Protein AF-A0A6P8E8V0-F1 (afdb_monomer_lite)

Sequence (260 aa):
MLSCPYLQGDILKALATGKTVISRAFKRFDSHHVRFAMAYPIYKLSFSGNSTVDQRCKAAAGYMGAIFRFDSFAEHVLGQIDVRHTISVSIYDATESPDCLLLYRWGNHENSRSLLHESELKLGDPCRRYRVMCRYQHKAPLPWIPIVFSGLTILIELLLGCILIGSTVHSLKIQELNAQAEAFNTTNSQFLSEASQEIRKPAYSVLETLRLVLRMELTSPQRDYIQVAREGWERLIDSIYEVLEPGKLKPPDVTEQLAL

Foldseek 3Di:
DPPPPQCPVQQLVQLQPQDKGKGPFDDDVPDPWTKIKIKHWDFDPPDDDPDHSVSSNVRTPDIDMDMDTLAVVCCVVCVPPPCQAFKKKWKWWPLDPPDTHTNDTHYDPPDPPFDWDKDWDDPPHPSTTMIMIMTTDDDDPPVVVVVVVVVVVVVVVVVVVVVVVVVVVVVVVVVVVVVVVVVVVVVVLVVLVVVLVVVVVVLVVVLVVLVVVLPDDDDPVVNVVSVVVNVVSVVVNVVVCCVSDPPDPDDPDPPPVPPD

Radius of gyration: 59.24 Å; chains: 1; bounding box: 107×36×156 Å

pLDDT: mean 79.92, std 12.44, range [32.19, 95.75]

InterPro domains:
  IPR003661 Signal transduction histidine kinase, dimerisation/phosphoacceptor domain [SM00388] (187-252)
  IPR006189 CHASE domain [PF03924] (1-104)
  IPR006189 CHASE domain [PS50839] (1-133)
  IPR036097 Signal transduction histidine kinase, dimerisation/phosphoacceptor domain superfamily [SSF47384] (174-249)
  IPR042240 CHASE domain superfamily [G3DSA:3.30.450.350] (1-140)
  IPR050956 Two-component system histidine kinase [PTHR43719] (90-245)

Organism: Punica granatum (NCBI:txid22663)

Structure (mmCIF, N/CA/C/O backbone):
data_AF-A0A6P8E8V0-F1
#
_entry.id   AF-A0A6P8E8V0-F1
#
loop_
_atom_site.group_PDB
_atom_site.id
_atom_site.type_symbol
_atom_site.label_atom_id
_atom_site.label_alt_id
_atom_site.label_comp_id
_atom_site.label_asym_id
_atom_site.label_entity_id
_atom_site.label_seq_id
_atom_site.pdbx_PDB_ins_code
_atom_site.Cartn_x
_atom_site.Cartn_y
_atom_site.Cartn_z
_atom_site.occupancy
_atom_site.B_iso_or_equiv
_atom_site.auth_seq_id
_atom_site.auth_comp_id
_atom_site.auth_asym_id
_atom_site.auth_atom_id
_atom_site.pdbx_PDB_model_num
ATOM 1 N N . MET A 1 1 ? 36.389 4.385 -32.552 1.00 44.38 1 MET A N 1
ATOM 2 C CA . MET A 1 1 ? 34.958 4.225 -32.186 1.00 44.38 1 MET A CA 1
ATOM 3 C C . MET A 1 1 ? 34.209 3.251 -33.109 1.00 44.38 1 MET A C 1
ATOM 5 O O . MET A 1 1 ? 33.293 2.605 -32.629 1.00 44.38 1 MET A O 1
ATOM 9 N N . LEU A 1 2 ? 34.637 3.065 -34.372 1.00 45.00 2 LEU A N 1
ATOM 10 C CA . LEU A 1 2 ? 34.133 2.027 -35.299 1.00 45.00 2 LEU A CA 1
ATOM 11 C C . LEU A 1 2 ? 34.615 0.589 -35.007 1.00 45.00 2 LEU A C 1
ATOM 13 O O . LEU A 1 2 ? 34.107 -0.354 -35.593 1.00 45.00 2 LEU A O 1
ATOM 17 N N . SER A 1 3 ? 35.559 0.389 -34.084 1.00 52.78 3 SER A N 1
ATOM 18 C CA . SER A 1 3 ? 36.132 -0.935 -33.771 1.00 52.78 3 SER A CA 1
ATOM 19 C C . SER A 1 3 ? 35.223 -1.851 -32.936 1.00 52.78 3 SER A C 1
ATOM 21 O O . SER A 1 3 ? 35.678 -2.885 -32.460 1.00 52.78 3 SER A O 1
ATOM 23 N N . CYS A 1 4 ? 33.961 -1.475 -32.701 1.00 57.81 4 CYS A N 1
ATOM 24 C CA . CYS A 1 4 ? 32.977 -2.333 -32.043 1.00 57.81 4 CYS A CA 1
ATOM 25 C C . CYS A 1 4 ? 32.042 -2.907 -33.120 1.00 57.81 4 CYS A C 1
ATOM 27 O O . CYS A 1 4 ? 31.140 -2.189 -33.558 1.00 57.81 4 CYS A O 1
ATOM 29 N N . PRO A 1 5 ? 32.227 -4.172 -33.547 1.00 63.31 5 PRO A N 1
ATOM 30 C CA . PRO A 1 5 ? 31.445 -4.768 -34.637 1.00 63.31 5 PRO A CA 1
ATOM 31 C C . PRO A 1 5 ? 29.936 -4.770 -34.345 1.00 63.31 5 PRO A C 1
ATOM 33 O O . PRO A 1 5 ? 29.124 -4.705 -35.262 1.00 63.31 5 PRO A O 1
ATOM 36 N N . TYR A 1 6 ? 29.561 -4.733 -33.063 1.00 63.41 6 TYR A N 1
ATOM 37 C CA . TYR A 1 6 ? 28.177 -4.660 -32.595 1.00 63.41 6 TYR A CA 1
ATOM 38 C C . TYR A 1 6 ? 27.422 -3.398 -33.027 1.00 63.41 6 TYR A C 1
ATOM 40 O O . TYR A 1 6 ? 26.200 -3.426 -33.073 1.00 63.41 6 TYR A O 1
ATOM 48 N N . LEU A 1 7 ? 28.117 -2.297 -33.334 1.00 75.56 7 LEU A N 1
ATOM 49 C CA . LEU A 1 7 ? 27.472 -1.003 -33.581 1.00 75.56 7 LEU A CA 1
ATOM 50 C C . LEU A 1 7 ? 27.285 -0.674 -35.065 1.00 75.56 7 LEU A C 1
ATOM 52 O O . LEU A 1 7 ? 26.494 0.199 -35.416 1.00 75.56 7 LEU A O 1
ATOM 56 N N . GLN A 1 8 ? 28.001 -1.369 -35.948 1.00 83.12 8 GLN A N 1
ATOM 57 C CA . GLN A 1 8 ? 27.987 -1.072 -37.378 1.00 83.12 8 GLN A CA 1
ATOM 58 C C . GLN A 1 8 ? 26.596 -1.285 -37.993 1.00 83.12 8 GLN A C 1
ATOM 60 O O . GLN A 1 8 ? 26.128 -0.439 -38.754 1.00 83.12 8 GLN A O 1
ATOM 65 N N . GLY A 1 9 ? 25.909 -2.370 -37.619 1.00 84.75 9 GLY A N 1
ATOM 66 C CA . GLY A 1 9 ? 24.552 -2.657 -38.092 1.00 84.75 9 GLY A CA 1
ATOM 67 C C . GLY A 1 9 ? 23.531 -1.604 -37.652 1.00 84.75 9 GLY A C 1
ATOM 68 O O . GLY A 1 9 ? 22.722 -1.153 -38.461 1.00 84.75 9 GLY A O 1
ATOM 69 N N . ASP A 1 10 ? 23.612 -1.150 -36.400 1.00 86.50 10 ASP A N 1
ATOM 70 C CA . ASP A 1 10 ? 22.703 -0.138 -35.851 1.00 86.50 10 ASP A CA 1
ATOM 71 C C . ASP A 1 10 ? 22.905 1.236 -36.508 1.00 86.50 10 ASP A C 1
ATOM 73 O O . ASP A 1 10 ? 21.934 1.937 -36.799 1.00 86.50 10 ASP A O 1
ATOM 77 N N . ILE A 1 11 ? 24.155 1.603 -36.819 1.00 87.12 11 ILE A N 1
ATOM 78 C CA . ILE A 1 11 ? 24.473 2.836 -37.556 1.00 87.12 11 ILE A CA 1
ATOM 79 C C . ILE A 1 11 ? 23.888 2.780 -38.971 1.00 87.12 11 ILE A C 1
ATOM 81 O O . ILE A 1 11 ? 23.230 3.726 -39.403 1.00 87.12 11 ILE A O 1
ATOM 85 N N . LEU A 1 12 ? 24.079 1.667 -39.688 1.00 87.56 12 LEU A N 1
ATOM 86 C CA . LEU A 1 12 ? 23.510 1.492 -41.029 1.00 87.56 12 LEU A CA 1
ATOM 87 C C . LEU A 1 12 ? 21.980 1.548 -40.999 1.00 87.56 12 LEU A C 1
ATOM 89 O O . LEU A 1 12 ? 21.365 2.182 -41.855 1.00 87.56 12 LEU A O 1
ATOM 93 N N . LYS A 1 13 ? 21.356 0.956 -39.977 1.00 87.69 13 LYS A N 1
ATOM 94 C CA . LYS A 1 13 ? 19.908 1.028 -39.766 1.00 87.69 13 LYS A CA 1
ATOM 95 C C . LYS A 1 13 ? 19.435 2.462 -39.504 1.00 87.69 13 LYS A C 1
ATOM 97 O O . LYS A 1 13 ? 18.408 2.868 -40.051 1.00 87.69 13 LYS A O 1
ATOM 102 N N . ALA A 1 14 ? 20.176 3.249 -38.726 1.00 88.56 14 ALA A N 1
ATOM 103 C CA . ALA A 1 14 ? 19.864 4.661 -38.489 1.00 88.56 14 ALA A CA 1
ATOM 104 C C . ALA A 1 14 ? 19.928 5.482 -39.790 1.00 88.56 14 ALA A C 1
ATOM 106 O O . ALA A 1 14 ? 19.009 6.241 -40.100 1.00 88.56 14 ALA A O 1
ATOM 107 N N . LEU A 1 15 ? 20.964 5.263 -40.606 1.00 88.50 15 LEU A N 1
ATOM 108 C CA . LEU A 1 15 ? 21.126 5.904 -41.918 1.00 88.50 15 LEU A CA 1
ATOM 109 C C . LEU A 1 15 ? 20.045 5.479 -42.925 1.00 88.50 15 LEU A C 1
ATOM 111 O O . LEU A 1 15 ? 19.560 6.294 -43.701 1.00 88.50 15 LEU A O 1
ATOM 115 N N . ALA A 1 16 ? 19.614 4.219 -42.903 1.00 86.75 16 ALA A N 1
ATOM 116 C CA . ALA A 1 16 ? 18.562 3.738 -43.795 1.00 86.75 16 ALA A CA 1
ATOM 117 C C . ALA A 1 16 ? 17.172 4.279 -43.414 1.00 86.75 16 ALA A C 1
ATOM 119 O O . ALA A 1 16 ? 16.348 4.581 -44.284 1.00 86.75 16 ALA A O 1
ATOM 120 N N . THR A 1 17 ? 16.896 4.396 -42.111 1.00 86.50 17 THR A N 1
ATOM 121 C CA . THR A 1 17 ? 15.577 4.787 -41.587 1.00 86.50 17 THR A CA 1
ATOM 122 C C . THR A 1 17 ? 15.404 6.291 -41.412 1.00 86.50 17 THR A C 1
ATOM 124 O O . THR A 1 17 ? 14.267 6.758 -41.367 1.00 86.50 17 THR A O 1
ATOM 127 N N . GLY A 1 18 ? 16.491 7.060 -41.300 1.00 85.94 18 GLY A N 1
ATOM 128 C CA . GLY A 1 18 ? 16.409 8.483 -40.960 1.00 85.94 18 GLY A CA 1
ATOM 129 C C . GLY A 1 18 ? 15.996 8.760 -39.520 1.00 85.94 18 GLY A C 1
ATOM 130 O O . GLY A 1 18 ? 15.747 9.911 -39.180 1.00 85.94 18 GLY A O 1
ATOM 131 N N . LYS A 1 19 ? 15.920 7.727 -38.677 1.00 87.12 19 LYS A N 1
ATOM 132 C CA . LYS A 1 19 ? 15.520 7.829 -37.276 1.00 87.12 19 LYS A CA 1
ATOM 133 C C . LYS A 1 19 ? 16.681 7.451 -36.374 1.00 87.12 19 LYS A C 1
ATOM 135 O O . LYS A 1 19 ? 17.590 6.724 -36.774 1.00 87.12 19 LYS A O 1
ATOM 140 N N . THR A 1 20 ? 16.623 7.926 -35.137 1.00 87.06 20 THR A N 1
ATOM 141 C CA . THR A 1 20 ? 17.540 7.473 -34.100 1.00 87.06 20 THR A CA 1
ATOM 142 C C . THR A 1 20 ? 17.349 5.982 -33.837 1.00 87.06 20 THR A C 1
ATOM 144 O O . THR A 1 20 ? 16.220 5.527 -33.661 1.00 87.06 20 THR A O 1
ATOM 147 N N . VAL A 1 21 ? 18.451 5.240 -33.757 1.00 87.88 21 VAL A N 1
ATOM 148 C CA . VAL A 1 21 ? 18.463 3.828 -33.358 1.00 87.88 21 VAL A CA 1
ATOM 149 C C . VAL A 1 21 ? 19.234 3.676 -32.053 1.00 87.88 21 VAL A C 1
ATOM 151 O O . VAL A 1 21 ? 20.274 4.312 -31.865 1.00 87.88 21 VAL A O 1
ATOM 154 N N . ILE A 1 22 ? 18.723 2.828 -31.159 1.00 87.56 22 ILE A N 1
ATOM 155 C CA . ILE A 1 22 ? 19.403 2.444 -29.920 1.00 87.56 22 ILE A CA 1
ATOM 156 C C . ILE A 1 22 ? 19.951 1.027 -30.100 1.00 87.56 22 ILE A C 1
ATOM 158 O O . ILE A 1 22 ? 19.253 0.123 -30.560 1.00 87.56 22 ILE A O 1
ATOM 162 N N . SER A 1 23 ? 21.215 0.826 -29.744 1.00 85.75 23 SER A N 1
ATOM 163 C CA . SER A 1 23 ? 21.891 -0.462 -29.846 1.00 85.75 23 SER A CA 1
ATOM 164 C C . SER A 1 23 ? 21.378 -1.464 -28.822 1.00 85.75 23 SER A C 1
ATOM 166 O O . SER A 1 23 ? 20.676 -1.120 -27.868 1.00 85.75 23 SER A O 1
ATOM 168 N N . ARG A 1 24 ? 21.791 -2.728 -28.961 1.00 82.94 24 ARG A N 1
ATOM 169 C CA . ARG A 1 24 ? 21.583 -3.705 -27.885 1.00 82.94 24 ARG A CA 1
ATOM 170 C C . ARG A 1 24 ? 22.386 -3.268 -26.675 1.00 82.94 24 ARG A C 1
ATOM 172 O O . ARG A 1 24 ? 23.434 -2.639 -26.830 1.00 82.94 24 ARG A O 1
ATOM 179 N N . ALA A 1 25 ? 21.898 -3.597 -25.487 1.00 85.00 25 ALA A N 1
ATOM 180 C CA . ALA A 1 25 ? 22.710 -3.479 -24.293 1.00 85.00 25 ALA A CA 1
ATOM 181 C C . ALA A 1 25 ? 23.974 -4.331 -24.450 1.00 85.00 25 ALA A C 1
ATOM 183 O O . ALA A 1 25 ? 23.906 -5.519 -24.767 1.00 85.00 25 ALA A O 1
ATOM 184 N N . PHE A 1 26 ? 25.127 -3.714 -24.220 1.00 83.19 26 PHE A N 1
ATOM 185 C CA . PHE A 1 26 ? 26.411 -4.398 -24.246 1.00 83.19 26 PHE A CA 1
ATOM 186 C C . PHE A 1 26 ? 27.230 -4.038 -23.012 1.00 83.19 26 PHE A C 1
ATOM 188 O O . PHE A 1 26 ? 27.099 -2.961 -22.418 1.00 83.19 26 PHE A O 1
ATOM 195 N N . LYS A 1 27 ? 28.106 -4.965 -22.630 1.00 81.44 27 LYS A N 1
ATOM 196 C CA . LYS A 1 27 ? 29.116 -4.761 -21.595 1.00 81.44 27 LYS A CA 1
ATOM 197 C C . LYS A 1 27 ? 30.473 -4.752 -22.281 1.00 81.44 27 LYS A C 1
ATOM 199 O O . LYS A 1 27 ? 30.760 -5.618 -23.103 1.00 81.44 27 LYS A O 1
ATOM 204 N N . ARG A 1 28 ? 31.305 -3.755 -21.979 1.00 75.44 28 ARG A N 1
ATOM 205 C CA . ARG A 1 28 ? 32.715 -3.802 -22.383 1.00 75.44 28 ARG A CA 1
ATOM 206 C C . ARG A 1 28 ? 33.411 -4.821 -21.479 1.00 75.44 28 ARG A C 1
ATOM 208 O O . ARG A 1 28 ? 33.135 -4.807 -20.277 1.00 75.44 28 ARG A O 1
ATOM 215 N N . PHE A 1 29 ? 34.276 -5.660 -22.060 1.00 55.66 29 PHE A N 1
ATOM 216 C CA . PHE A 1 29 ? 35.206 -6.520 -21.322 1.00 55.66 29 PHE A CA 1
ATOM 217 C C . PHE A 1 29 ? 35.825 -5.684 -20.196 1.00 55.66 29 PHE A C 1
ATOM 219 O O . PHE A 1 29 ? 36.388 -4.632 -20.488 1.00 55.66 29 PHE A O 1
ATOM 226 N N . ASP A 1 30 ? 35.619 -6.101 -18.945 1.00 56.66 30 ASP A N 1
ATOM 227 C CA . ASP A 1 30 ? 36.072 -5.425 -17.716 1.00 56.66 30 ASP A CA 1
ATOM 228 C C . ASP A 1 30 ? 35.160 -4.340 -17.098 1.00 56.66 30 ASP A C 1
ATOM 230 O O . ASP A 1 30 ? 35.592 -3.506 -16.309 1.00 56.66 30 ASP A O 1
ATOM 234 N N . SER A 1 31 ? 33.858 -4.310 -17.411 1.00 66.88 31 SER A N 1
ATOM 235 C CA . SER A 1 31 ? 32.932 -3.427 -16.679 1.00 66.88 31 SER A CA 1
ATOM 236 C C . SER A 1 31 ? 31.586 -4.068 -16.363 1.00 66.88 31 SER A C 1
ATOM 238 O O . SER A 1 31 ? 30.913 -4.607 -17.240 1.00 66.88 31 SER A O 1
ATOM 240 N N . HIS A 1 32 ? 31.155 -3.936 -15.105 1.00 72.25 32 HIS A N 1
ATOM 241 C CA . HIS A 1 32 ? 29.846 -4.405 -14.637 1.00 72.25 32 HIS A CA 1
ATOM 242 C C . HIS A 1 32 ? 28.670 -3.592 -15.205 1.00 72.25 32 HIS A C 1
ATOM 244 O O . HIS A 1 32 ? 27.541 -4.079 -15.218 1.00 72.25 32 HIS A O 1
ATOM 250 N N . HIS A 1 33 ? 28.940 -2.389 -15.720 1.00 82.44 33 HIS A N 1
ATOM 251 C CA . HIS A 1 33 ? 27.920 -1.454 -16.187 1.00 82.44 33 HIS A CA 1
ATOM 252 C C . HIS A 1 33 ? 27.362 -1.799 -17.564 1.00 82.44 33 HIS A C 1
ATOM 254 O O . HIS A 1 33 ? 28.103 -1.902 -18.551 1.00 82.44 33 HIS A O 1
ATOM 260 N N . VAL A 1 34 ? 26.035 -1.875 -17.637 1.00 87.19 34 VAL A N 1
ATOM 261 C CA . VAL A 1 34 ? 25.302 -2.019 -18.895 1.00 87.19 34 VAL A CA 1
ATOM 262 C C . VAL A 1 34 ? 25.296 -0.682 -19.634 1.00 87.19 34 VAL A C 1
ATOM 264 O O . VAL A 1 34 ? 25.004 0.374 -19.061 1.00 87.19 34 VAL A O 1
ATOM 267 N N . ARG A 1 35 ? 25.652 -0.712 -20.921 1.00 87.81 35 ARG A N 1
ATOM 268 C CA . ARG A 1 35 ? 25.701 0.475 -21.777 1.00 87.81 35 ARG A CA 1
ATOM 269 C C . ARG A 1 35 ? 24.832 0.305 -23.005 1.00 87.81 35 ARG A C 1
ATOM 271 O O . ARG A 1 35 ? 24.699 -0.794 -23.541 1.00 87.81 35 ARG A O 1
ATOM 278 N N . PHE A 1 36 ? 24.320 1.437 -23.455 1.00 87.31 36 PHE A N 1
ATOM 279 C CA . PHE A 1 36 ? 23.641 1.591 -24.726 1.00 87.31 36 PHE A CA 1
ATOM 280 C C . PHE A 1 36 ? 24.408 2.583 -25.579 1.00 87.31 36 PHE A C 1
ATOM 282 O O . PHE A 1 36 ? 25.042 3.512 -25.070 1.00 87.31 36 PHE A O 1
ATOM 289 N N . ALA A 1 37 ? 24.329 2.387 -26.884 1.00 87.62 37 ALA A N 1
ATOM 290 C CA . ALA A 1 37 ? 24.785 3.352 -27.853 1.00 87.62 37 ALA A CA 1
ATOM 291 C C . ALA A 1 37 ? 23.595 3.822 -28.688 1.00 87.62 37 ALA A C 1
ATOM 293 O O . ALA A 1 37 ? 22.741 3.038 -29.084 1.00 87.62 37 ALA A O 1
ATOM 294 N N . MET A 1 38 ? 23.535 5.119 -28.932 1.00 88.00 38 MET A N 1
ATOM 295 C CA . MET A 1 38 ? 22.518 5.774 -29.736 1.00 88.00 38 MET A CA 1
ATOM 296 C C . MET A 1 38 ? 23.197 6.311 -30.985 1.00 88.00 38 MET A C 1
ATOM 298 O O . MET A 1 38 ? 24.223 6.985 -30.885 1.00 88.00 38 MET A O 1
ATOM 302 N N . ALA A 1 39 ? 22.637 5.996 -32.147 1.00 89.44 39 ALA A N 1
ATOM 303 C CA . ALA A 1 39 ? 23.120 6.475 -33.431 1.00 89.44 39 ALA A CA 1
ATOM 304 C C . ALA A 1 39 ? 22.074 7.403 -34.050 1.00 89.44 39 ALA A C 1
ATOM 306 O O . ALA A 1 39 ? 20.933 7.000 -34.285 1.00 89.44 39 ALA A O 1
ATOM 307 N N . TYR A 1 40 ? 22.479 8.643 -34.313 1.00 89.88 40 TYR A N 1
ATOM 308 C CA . TYR A 1 40 ? 21.675 9.641 -35.002 1.00 89.88 40 TYR A CA 1
ATOM 309 C C . TYR A 1 40 ? 22.272 9.923 -36.390 1.00 89.88 40 TYR A C 1
ATOM 311 O O . TYR A 1 40 ? 23.455 10.271 -36.474 1.00 89.88 40 TYR A O 1
ATOM 319 N N . PRO A 1 41 ? 21.509 9.761 -37.483 1.00 90.56 41 PRO A N 1
ATOM 320 C CA . PRO A 1 41 ? 22.026 9.956 -38.832 1.00 90.56 41 PRO A CA 1
ATOM 321 C C . PRO A 1 41 ? 22.167 11.448 -39.167 1.00 90.56 41 PRO A C 1
ATOM 323 O O . PRO A 1 41 ? 21.276 12.245 -38.880 1.00 90.56 41 PRO A O 1
ATOM 326 N N . ILE A 1 42 ? 23.272 11.828 -39.810 1.00 91.12 42 ILE A N 1
ATOM 327 C CA . ILE A 1 42 ? 23.515 13.194 -40.290 1.00 91.12 42 ILE A CA 1
ATOM 328 C C . ILE A 1 42 ? 23.514 13.171 -41.816 1.00 91.12 42 ILE A C 1
ATOM 330 O O . ILE A 1 42 ? 24.302 12.453 -42.435 1.00 91.12 42 ILE A O 1
ATOM 334 N N . TYR A 1 43 ? 22.653 13.984 -42.423 1.00 90.75 43 TYR A N 1
ATOM 335 C CA . TYR A 1 43 ? 22.533 14.125 -43.874 1.00 90.75 43 TYR A CA 1
ATOM 336 C C . TYR A 1 43 ? 23.089 15.469 -44.348 1.00 90.75 43 TYR A C 1
ATOM 338 O O . TYR A 1 43 ? 23.194 16.423 -43.576 1.00 90.75 43 TYR A O 1
ATOM 346 N N . LYS A 1 44 ? 23.446 15.551 -45.631 1.00 90.19 44 LYS A N 1
ATOM 347 C CA . LYS A 1 44 ? 23.841 16.811 -46.276 1.00 90.19 44 LYS A CA 1
ATOM 348 C C . LYS A 1 44 ? 22.671 17.801 -46.281 1.00 90.19 44 LYS A C 1
ATOM 350 O O . LYS A 1 44 ? 21.525 17.400 -46.450 1.00 90.19 44 LYS A O 1
ATOM 355 N N . LEU A 1 45 ? 22.970 19.097 -46.174 1.00 82.00 45 LEU A N 1
ATOM 356 C CA . LEU A 1 45 ? 21.961 20.166 -46.101 1.00 82.00 45 LEU A CA 1
ATOM 357 C C . LEU A 1 45 ? 21.021 20.213 -47.323 1.00 82.00 45 LEU A C 1
ATOM 359 O O . LEU A 1 45 ? 19.888 20.663 -47.217 1.00 82.00 45 LEU A O 1
ATOM 363 N N . SER A 1 46 ? 21.480 19.723 -48.479 1.00 76.38 46 SER A N 1
ATOM 364 C CA . SER A 1 46 ? 20.713 19.652 -49.730 1.00 76.38 46 SER A CA 1
ATOM 365 C C . SER A 1 46 ? 19.632 18.560 -49.751 1.00 76.38 46 SER A C 1
ATOM 367 O O . SER A 1 46 ? 18.998 18.341 -50.782 1.00 76.38 46 SER A O 1
ATOM 369 N N . PHE A 1 47 ? 19.431 17.845 -48.643 1.00 76.62 47 PHE A N 1
ATOM 370 C CA . PHE A 1 47 ? 18.550 16.689 -48.555 1.00 76.62 47 PHE A CA 1
ATOM 371 C C . PHE A 1 47 ? 17.184 17.019 -47.935 1.00 76.62 47 PHE A C 1
ATOM 373 O O . PHE A 1 47 ? 17.107 17.553 -46.833 1.00 76.62 47 PHE A O 1
ATOM 380 N N . SER A 1 48 ? 16.099 16.636 -48.620 1.00 67.75 48 SER A N 1
ATOM 381 C CA . SER A 1 48 ? 14.716 16.776 -48.137 1.00 67.75 48 SER A CA 1
ATOM 382 C C . SER A 1 48 ? 14.206 15.471 -47.500 1.00 67.75 48 SER A C 1
ATOM 384 O O . SER A 1 48 ? 14.440 14.376 -48.018 1.00 67.75 48 SER A O 1
ATOM 386 N N . GLY A 1 49 ? 13.517 15.581 -46.357 1.00 62.88 49 GLY A N 1
ATOM 387 C CA . GLY A 1 49 ? 13.264 14.488 -45.403 1.00 62.88 49 GLY A CA 1
ATOM 388 C C . GLY A 1 49 ? 12.339 13.340 -45.847 1.00 62.88 49 GLY A C 1
ATOM 389 O O . GLY A 1 49 ? 12.339 12.295 -45.197 1.00 62.88 49 GLY A O 1
ATOM 390 N N . ASN A 1 50 ? 11.599 13.472 -46.955 1.00 64.50 50 ASN A N 1
ATOM 391 C CA . ASN A 1 50 ? 10.633 12.465 -47.431 1.00 64.50 50 ASN A CA 1
ATOM 392 C C . ASN A 1 50 ? 11.148 11.679 -48.644 1.00 64.50 50 ASN A C 1
ATOM 394 O O . ASN A 1 50 ? 10.654 11.815 -49.759 1.00 64.50 50 ASN A O 1
ATOM 398 N N . SER A 1 51 ? 12.163 10.855 -48.427 1.00 70.25 51 SER A N 1
ATOM 399 C CA . SER A 1 51 ? 12.914 10.180 -49.493 1.00 70.25 51 SER A CA 1
ATOM 400 C C . SER A 1 51 ? 12.992 8.663 -49.298 1.00 70.25 51 SER A C 1
ATOM 402 O O . SER A 1 51 ? 12.631 8.119 -48.250 1.00 70.25 51 SER A O 1
ATOM 404 N N . THR A 1 52 ? 13.426 7.958 -50.342 1.00 84.69 52 THR A N 1
ATOM 405 C CA . THR A 1 52 ? 13.645 6.501 -50.323 1.00 84.69 52 THR A CA 1
ATOM 406 C C . THR A 1 52 ? 14.924 6.134 -49.560 1.00 84.69 52 THR A C 1
ATOM 408 O O . THR A 1 52 ? 15.791 6.977 -49.328 1.00 84.69 52 THR A O 1
ATOM 411 N N . VAL A 1 53 ? 15.063 4.865 -49.153 1.00 86.06 53 VAL A N 1
ATOM 412 C CA . VAL A 1 53 ? 16.245 4.381 -48.408 1.00 86.06 53 VAL A CA 1
ATOM 413 C C . VAL A 1 53 ? 17.549 4.633 -49.180 1.00 86.06 53 VAL A C 1
ATOM 415 O O . VAL A 1 53 ? 18.512 5.113 -48.595 1.00 86.06 53 VAL A O 1
ATOM 418 N N . ASP A 1 54 ? 17.569 4.392 -50.494 1.00 84.50 54 ASP A N 1
ATOM 419 C CA . ASP A 1 54 ? 18.755 4.614 -51.339 1.00 84.50 54 ASP A CA 1
ATOM 420 C C . ASP A 1 54 ? 19.173 6.096 -51.389 1.00 84.50 54 ASP A C 1
ATOM 422 O O . ASP A 1 54 ? 20.351 6.435 -51.264 1.00 84.50 54 ASP A O 1
ATOM 426 N N . GLN A 1 55 ? 18.196 7.003 -51.481 1.00 85.44 55 GLN A N 1
ATOM 427 C CA . GLN A 1 55 ? 18.442 8.446 -51.436 1.00 85.44 55 GLN A CA 1
ATOM 428 C C . GLN A 1 55 ? 18.977 8.895 -50.070 1.00 85.44 55 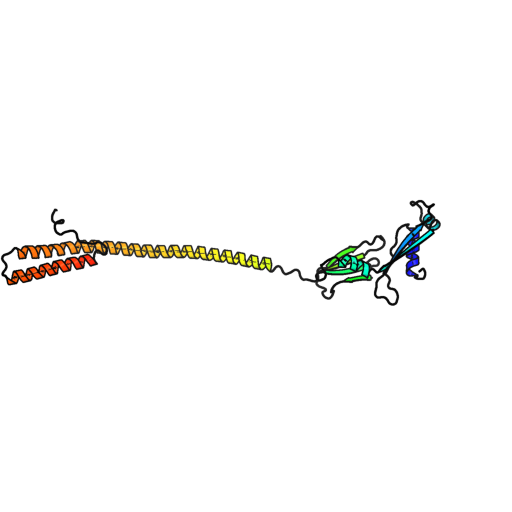GLN A C 1
ATOM 430 O O . GLN A 1 55 ? 19.909 9.698 -50.028 1.00 85.44 55 GLN A O 1
ATOM 435 N N . ARG A 1 56 ? 18.443 8.350 -48.965 1.00 86.19 56 ARG A N 1
ATOM 436 C CA . ARG A 1 56 ? 18.981 8.576 -47.611 1.00 86.19 56 ARG A CA 1
ATOM 437 C C . ARG A 1 56 ? 20.437 8.130 -47.513 1.00 86.19 56 ARG A C 1
ATOM 439 O O . ARG A 1 56 ? 21.282 8.909 -47.079 1.00 86.19 56 ARG A O 1
ATOM 446 N N . CYS A 1 57 ? 20.752 6.927 -47.986 1.00 83.12 57 CYS A N 1
ATOM 447 C CA . CYS A 1 57 ? 22.115 6.398 -47.962 1.00 83.12 57 CYS A CA 1
ATOM 448 C C . CYS A 1 57 ? 23.097 7.265 -48.770 1.00 83.12 57 CYS A C 1
ATOM 450 O O . CYS A 1 57 ? 24.190 7.549 -48.290 1.00 83.12 57 CYS A O 1
ATOM 452 N N . LYS A 1 58 ? 22.707 7.747 -49.958 1.00 86.19 58 LYS A N 1
ATOM 453 C CA . LYS A 1 58 ? 23.546 8.635 -50.792 1.00 86.19 58 LYS A CA 1
ATOM 454 C C . LYS A 1 58 ? 23.733 10.034 -50.195 1.00 86.19 58 LYS A C 1
ATOM 456 O O . LYS A 1 58 ? 24.763 10.674 -50.416 1.00 86.19 58 LYS A O 1
ATOM 461 N N . ALA A 1 59 ? 22.740 10.520 -49.453 1.00 88.25 59 ALA A N 1
ATOM 462 C CA . ALA A 1 59 ? 22.773 11.824 -48.799 1.00 88.25 59 ALA A CA 1
ATOM 463 C C . ALA A 1 59 ? 23.431 11.806 -47.410 1.00 88.25 59 ALA A C 1
ATOM 465 O O . ALA A 1 59 ? 23.624 12.875 -46.824 1.00 88.25 59 ALA A O 1
ATOM 466 N N . ALA A 1 60 ? 23.771 10.629 -46.879 1.00 88.94 60 ALA A N 1
ATOM 467 C CA . ALA A 1 60 ? 24.439 10.480 -45.594 1.00 88.94 60 ALA A CA 1
ATOM 468 C C . ALA A 1 60 ? 25.786 11.222 -45.593 1.00 88.94 60 ALA A C 1
ATOM 470 O O . ALA A 1 60 ? 26.681 10.934 -46.386 1.00 88.94 60 ALA A O 1
ATOM 471 N N . ALA A 1 61 ? 25.922 12.194 -44.695 1.00 90.44 61 ALA A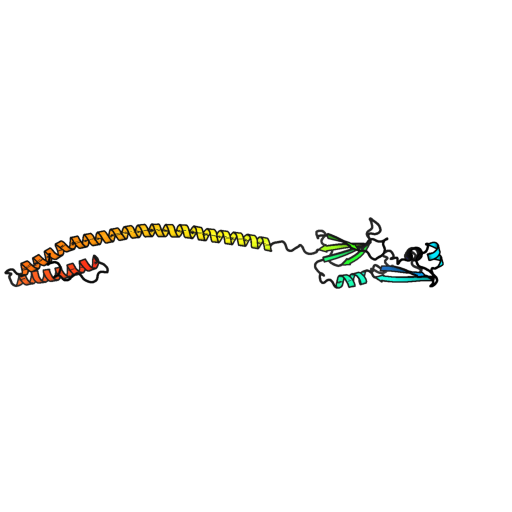 N 1
ATOM 472 C CA . ALA A 1 61 ? 27.175 12.892 -44.424 1.00 90.44 61 ALA A CA 1
ATOM 473 C C . ALA A 1 61 ? 27.964 12.208 -43.297 1.00 90.44 61 ALA A C 1
ATOM 475 O O . ALA A 1 61 ? 29.189 12.271 -43.272 1.00 90.44 61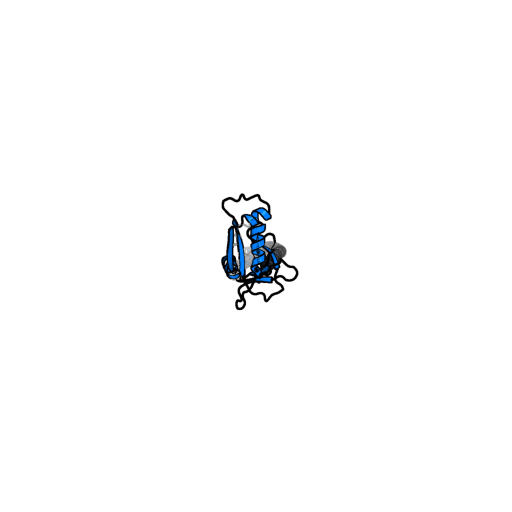 ALA A O 1
ATOM 476 N N . GLY A 1 62 ? 27.267 11.542 -42.372 1.00 89.81 62 GLY A N 1
ATOM 477 C CA . GLY A 1 62 ? 27.873 10.830 -41.254 1.00 89.81 62 GLY A CA 1
ATOM 478 C C . GLY A 1 62 ? 26.839 10.427 -40.209 1.00 89.81 62 GLY A C 1
ATOM 479 O O . GLY A 1 62 ? 25.642 10.358 -40.487 1.00 89.81 62 GLY A O 1
ATOM 480 N N . TYR A 1 63 ? 27.298 10.170 -38.988 1.00 89.62 63 TYR A N 1
ATOM 481 C CA . TYR A 1 63 ? 26.435 9.865 -37.851 1.00 89.62 63 TYR A CA 1
ATOM 482 C C . TYR A 1 63 ? 26.985 10.506 -36.576 1.00 89.62 63 TYR A C 1
ATOM 484 O O . TYR A 1 63 ? 28.196 10.633 -36.400 1.00 89.62 63 TYR A O 1
ATOM 492 N N . MET A 1 64 ? 26.087 10.875 -35.670 1.00 90.50 64 MET A N 1
ATOM 493 C CA . MET A 1 64 ? 26.416 11.239 -34.299 1.00 90.50 64 MET A CA 1
ATOM 494 C C . MET A 1 64 ? 26.144 10.034 -33.405 1.00 90.50 64 MET A C 1
ATOM 496 O O . MET A 1 64 ? 25.035 9.501 -33.386 1.00 90.50 64 MET A O 1
ATOM 500 N N . GLY A 1 65 ? 27.171 9.586 -32.689 1.00 88.31 65 GLY A N 1
ATOM 501 C CA . GLY A 1 65 ? 27.071 8.493 -31.731 1.00 88.31 65 GLY A CA 1
ATOM 502 C C . GLY A 1 65 ? 27.124 9.014 -30.301 1.00 88.31 65 GLY A C 1
ATOM 503 O O . GLY A 1 65 ? 28.036 9.763 -29.963 1.00 88.31 65 GLY A O 1
ATOM 504 N N . ALA A 1 66 ? 26.203 8.572 -29.451 1.00 87.75 66 ALA A N 1
ATOM 505 C CA . ALA A 1 66 ? 26.274 8.778 -28.007 1.00 87.75 66 ALA A CA 1
ATOM 506 C C . ALA A 1 66 ? 26.325 7.422 -27.301 1.00 87.75 66 ALA A C 1
ATOM 508 O O . ALA A 1 66 ? 25.609 6.502 -27.684 1.00 87.75 66 ALA A O 1
ATOM 509 N N . ILE A 1 67 ? 27.162 7.285 -26.274 1.00 86.06 67 ILE A N 1
ATOM 510 C CA . ILE A 1 67 ? 27.199 6.092 -25.419 1.00 86.06 67 ILE A CA 1
ATOM 511 C C . ILE A 1 67 ? 26.787 6.529 -24.024 1.00 86.06 67 ILE A C 1
ATOM 513 O O . ILE A 1 67 ? 27.409 7.425 -23.456 1.00 86.06 67 ILE A O 1
ATOM 517 N N . PHE A 1 68 ? 25.779 5.877 -23.458 1.00 86.00 68 PHE A N 1
ATOM 518 C CA . PHE A 1 68 ? 25.321 6.168 -22.106 1.00 86.00 68 PHE A CA 1
ATOM 519 C C . PHE A 1 68 ? 25.264 4.905 -21.252 1.00 86.00 68 PHE A C 1
ATOM 521 O O . PHE A 1 68 ? 25.058 3.786 -21.731 1.00 86.00 68 PHE A O 1
ATOM 528 N N . ARG A 1 69 ? 25.505 5.099 -19.954 1.00 88.75 69 ARG A N 1
ATOM 529 C CA . ARG A 1 69 ? 25.399 4.061 -18.929 1.00 88.75 69 ARG A CA 1
ATOM 530 C C . ARG A 1 69 ? 23.958 3.997 -18.456 1.00 88.75 69 ARG A C 1
ATOM 532 O O . ARG A 1 69 ? 23.429 5.006 -17.994 1.00 88.75 69 ARG A O 1
ATOM 539 N N . PHE A 1 70 ? 23.351 2.820 -18.551 1.00 87.44 70 PHE A N 1
ATOM 540 C CA . PHE A 1 70 ? 21.959 2.660 -18.148 1.00 87.44 70 PHE A CA 1
ATOM 541 C C . PHE A 1 70 ? 21.790 2.776 -16.635 1.00 87.44 70 PHE A C 1
ATOM 543 O O . PHE A 1 70 ? 20.859 3.434 -16.193 1.00 87.44 70 PHE A O 1
ATOM 550 N N . ASP A 1 71 ? 22.735 2.235 -15.859 1.00 87.56 71 ASP A N 1
ATOM 551 C CA . ASP A 1 71 ? 22.697 2.294 -14.391 1.00 87.56 71 ASP A CA 1
ATOM 552 C C . ASP A 1 71 ? 22.584 3.735 -13.882 1.00 87.56 71 ASP A C 1
ATOM 554 O O . ASP A 1 71 ? 21.703 4.044 -13.093 1.00 87.56 71 ASP A O 1
ATOM 558 N N . SER A 1 72 ? 23.421 4.639 -14.399 1.00 87.44 72 SER A N 1
ATOM 559 C CA . SER A 1 72 ? 23.432 6.046 -13.984 1.00 87.44 72 SER A CA 1
ATOM 560 C C . SER A 1 72 ? 22.147 6.777 -14.373 1.00 87.44 72 SER A C 1
ATOM 562 O O . SER A 1 72 ? 21.664 7.617 -13.621 1.00 87.44 72 SER A O 1
ATOM 564 N N . PHE A 1 73 ? 21.581 6.453 -15.537 1.00 85.44 73 PHE A N 1
ATOM 565 C CA . PHE A 1 73 ? 20.293 6.998 -15.961 1.00 85.44 73 PHE A CA 1
ATOM 566 C C . PHE A 1 73 ? 19.156 6.497 -15.062 1.00 85.44 73 PHE A C 1
ATOM 568 O O . PHE A 1 73 ? 18.368 7.294 -14.557 1.00 85.44 73 PHE A O 1
ATOM 575 N N . ALA A 1 74 ? 19.099 5.186 -14.822 1.00 87.38 74 ALA A N 1
ATOM 576 C CA . ALA A 1 74 ? 18.078 4.562 -13.994 1.00 87.38 74 ALA A CA 1
ATOM 577 C C . ALA A 1 74 ? 18.153 5.050 -12.541 1.00 87.38 74 ALA A C 1
ATOM 579 O O . ALA A 1 74 ? 17.124 5.403 -11.978 1.00 87.38 74 ALA A O 1
ATOM 580 N N . GLU A 1 75 ? 19.350 5.155 -11.959 1.00 85.44 75 GLU A N 1
ATOM 581 C CA . GLU A 1 75 ? 19.558 5.719 -10.619 1.00 85.44 75 GLU A CA 1
ATOM 582 C C . GLU A 1 75 ? 19.144 7.185 -10.532 1.00 85.44 75 GLU A C 1
ATOM 584 O O . GLU A 1 75 ? 18.569 7.591 -9.528 1.00 85.44 75 GLU A O 1
ATOM 589 N N . HIS A 1 76 ? 19.394 7.987 -11.567 1.00 86.56 76 HIS A N 1
ATOM 590 C CA . HIS A 1 76 ? 18.991 9.390 -11.556 1.00 86.56 76 HIS A CA 1
ATOM 591 C C . HIS A 1 76 ? 17.465 9.560 -11.598 1.00 86.56 76 HIS A C 1
ATOM 593 O O . HIS A 1 76 ? 16.923 10.424 -10.911 1.00 86.56 76 HIS A O 1
ATOM 599 N N . VA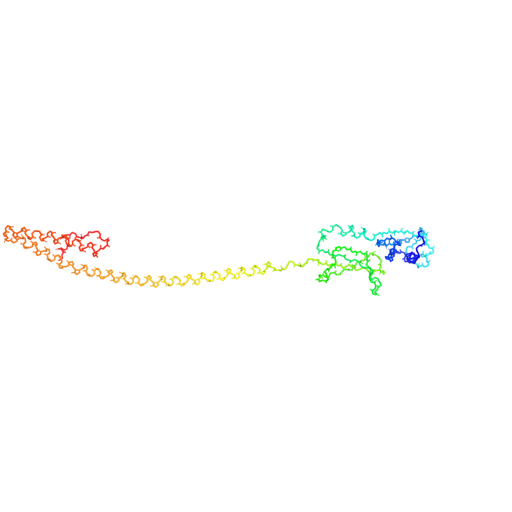L A 1 77 ? 16.770 8.729 -12.380 1.00 84.31 77 VAL A N 1
ATOM 600 C CA . VAL A 1 77 ? 15.304 8.771 -12.503 1.00 84.31 77 VAL A CA 1
ATOM 601 C C . VAL A 1 77 ? 14.625 8.147 -11.282 1.00 84.31 77 VAL A C 1
ATOM 603 O O . VAL A 1 77 ? 13.729 8.744 -10.693 1.00 84.31 77 VAL A O 1
ATOM 606 N N . LEU A 1 78 ? 15.054 6.951 -10.878 1.00 81.88 78 LEU A N 1
ATOM 607 C CA . LEU A 1 78 ? 14.447 6.204 -9.773 1.00 81.88 78 LEU A CA 1
ATOM 608 C C . LEU A 1 78 ? 14.907 6.714 -8.405 1.00 81.88 78 LEU A C 1
ATOM 610 O O . LEU A 1 78 ? 14.176 6.592 -7.429 1.00 81.88 78 LEU A O 1
ATOM 614 N N . GLY A 1 79 ? 16.092 7.316 -8.318 1.00 75.25 79 GLY A N 1
ATOM 615 C CA . GLY A 1 79 ? 16.662 7.816 -7.068 1.00 75.25 79 GLY A CA 1
ATOM 616 C C . GLY A 1 79 ? 15.931 9.020 -6.476 1.00 75.25 79 GLY A C 1
ATOM 617 O O . GLY A 1 79 ? 16.126 9.285 -5.288 1.00 75.25 79 GLY A O 1
ATOM 618 N N . GLN A 1 80 ? 15.096 9.708 -7.267 1.00 74.19 80 GLN A N 1
ATOM 619 C CA . GLN A 1 80 ? 14.203 10.785 -6.813 1.00 74.19 80 GLN A CA 1
ATOM 620 C C . GLN A 1 80 ? 12.936 10.261 -6.124 1.00 74.19 80 GLN A C 1
ATOM 622 O O . GLN A 1 80 ? 12.240 11.016 -5.451 1.00 74.19 80 GLN A O 1
ATOM 627 N N . ILE A 1 81 ? 12.621 8.977 -6.289 1.00 72.69 81 ILE A N 1
ATOM 628 C CA . ILE A 1 81 ? 11.441 8.362 -5.695 1.00 72.69 81 ILE A CA 1
ATOM 629 C C . ILE A 1 81 ? 11.820 7.907 -4.281 1.00 72.69 81 ILE A C 1
ATOM 631 O O . ILE A 1 81 ? 12.622 6.988 -4.107 1.00 72.69 81 ILE A O 1
ATOM 635 N N . ASP A 1 82 ? 11.233 8.537 -3.261 1.00 62.00 82 ASP A N 1
ATOM 636 C CA . ASP A 1 82 ? 11.508 8.287 -1.833 1.00 62.00 82 ASP A CA 1
ATOM 637 C C . ASP A 1 82 ? 10.872 6.982 -1.304 1.00 62.00 82 ASP A C 1
ATOM 639 O O . ASP A 1 82 ? 10.361 6.884 -0.195 1.00 62.00 82 ASP A O 1
ATOM 643 N N . VAL A 1 83 ? 10.855 5.941 -2.136 1.00 62.84 83 VAL A N 1
ATOM 644 C CA . VAL A 1 83 ? 10.253 4.632 -1.830 1.00 62.84 83 VAL A CA 1
ATOM 645 C C . VAL A 1 83 ? 11.360 3.586 -1.668 1.00 62.84 83 VAL A C 1
ATOM 647 O O . VAL A 1 83 ? 11.215 2.411 -2.013 1.00 62.84 83 VAL A O 1
ATOM 650 N N . ARG A 1 84 ? 12.516 4.025 -1.146 1.00 58.53 84 ARG A N 1
ATOM 651 C CA . ARG A 1 84 ? 13.779 3.279 -1.227 1.00 58.53 84 ARG A CA 1
ATOM 652 C C . ARG A 1 84 ? 13.774 1.914 -0.537 1.00 58.53 84 ARG A C 1
ATOM 654 O O . ARG A 1 84 ? 14.589 1.054 -0.858 1.00 58.53 84 ARG A O 1
ATOM 661 N N . HIS A 1 85 ? 12.842 1.708 0.384 1.00 62.56 85 HIS A N 1
ATOM 662 C CA . HIS A 1 85 ? 12.773 0.509 1.214 1.00 62.56 85 HIS A CA 1
ATOM 663 C C . HIS A 1 85 ? 11.530 -0.348 0.959 1.00 62.56 85 HIS A C 1
ATOM 665 O O . HIS A 1 85 ? 11.401 -1.423 1.539 1.00 62.56 85 HIS A O 1
ATOM 671 N N . THR A 1 86 ? 10.617 0.094 0.090 1.00 70.25 86 THR A N 1
ATOM 672 C CA . THR A 1 86 ? 9.297 -0.542 -0.045 1.00 70.25 86 THR A CA 1
ATOM 673 C C . THR A 1 86 ? 9.115 -1.259 -1.376 1.00 70.25 86 THR A C 1
ATOM 675 O O . THR A 1 86 ? 8.367 -2.232 -1.452 1.00 70.25 86 THR A O 1
ATOM 678 N N . ILE A 1 87 ? 9.817 -0.826 -2.422 1.00 81.31 87 ILE A N 1
ATOM 679 C CA . ILE A 1 87 ? 9.721 -1.399 -3.767 1.00 81.31 87 ILE A CA 1
ATOM 680 C C . ILE A 1 87 ? 11.107 -1.902 -4.180 1.00 81.31 87 ILE A C 1
ATOM 682 O O . ILE A 1 87 ? 12.124 -1.339 -3.800 1.00 81.31 87 ILE A O 1
ATOM 686 N N . SER A 1 88 ? 11.158 -2.990 -4.937 1.00 86.12 88 SER A N 1
ATOM 687 C CA . SER A 1 88 ? 12.331 -3.395 -5.712 1.00 86.12 88 SER A CA 1
ATOM 688 C C . SER A 1 88 ? 11.992 -3.309 -7.191 1.00 86.12 88 SER A C 1
ATOM 690 O O . SER A 1 88 ? 10.869 -3.619 -7.592 1.00 86.12 88 SER A O 1
ATOM 692 N N . VAL A 1 89 ? 12.944 -2.857 -7.998 1.00 88.31 89 VAL A N 1
ATOM 693 C CA . VAL A 1 89 ? 12.746 -2.590 -9.424 1.00 88.31 89 VAL A CA 1
ATOM 694 C C . VAL A 1 89 ? 13.789 -3.364 -10.216 1.00 88.31 89 VAL A C 1
ATOM 696 O O . VAL A 1 89 ? 14.978 -3.361 -9.903 1.00 88.31 89 VAL A O 1
ATOM 699 N N . SER A 1 90 ? 13.349 -4.057 -11.256 1.00 89.06 90 SER A N 1
ATOM 700 C CA . SER A 1 90 ? 14.218 -4.727 -12.220 1.00 89.06 90 SER A CA 1
ATOM 701 C C . SER A 1 90 ? 13.783 -4.374 -13.629 1.00 89.06 90 SER A C 1
ATOM 703 O O . SER A 1 90 ? 12.605 -4.467 -13.957 1.00 89.06 90 SER A O 1
ATOM 705 N N . ILE A 1 91 ? 14.732 -3.963 -14.461 1.00 91.06 91 ILE A N 1
ATOM 706 C CA . ILE A 1 91 ? 14.475 -3.581 -15.849 1.00 91.06 91 ILE A CA 1
ATOM 707 C C . ILE A 1 91 ? 15.144 -4.605 -16.756 1.00 91.06 91 ILE A C 1
ATOM 709 O O . ILE A 1 91 ? 16.333 -4.896 -16.599 1.00 91.06 91 ILE A O 1
ATOM 713 N N . TYR A 1 92 ? 14.383 -5.127 -17.711 1.00 89.25 92 TYR A N 1
ATOM 714 C CA . TYR A 1 92 ? 14.817 -6.144 -18.660 1.00 89.25 92 TYR A CA 1
ATOM 715 C C . TYR A 1 92 ? 14.668 -5.651 -20.099 1.00 89.25 92 TYR A C 1
ATOM 717 O O . TYR A 1 92 ? 13.685 -4.989 -20.438 1.00 89.25 92 TYR A O 1
ATOM 725 N N . ASP A 1 93 ? 15.620 -6.018 -20.955 1.00 89.19 93 ASP A N 1
ATOM 726 C CA . ASP A 1 93 ? 15.452 -5.979 -22.408 1.00 89.19 93 ASP A CA 1
ATOM 727 C C . ASP A 1 93 ? 14.710 -7.252 -22.835 1.00 89.19 93 ASP A C 1
ATOM 729 O O . ASP A 1 93 ? 15.240 -8.353 -22.706 1.00 89.19 93 ASP A O 1
ATOM 733 N N . ALA A 1 94 ? 13.471 -7.091 -23.300 1.00 86.62 94 ALA A N 1
ATOM 734 C CA . ALA A 1 94 ? 12.569 -8.158 -23.730 1.00 86.62 94 ALA A CA 1
ATOM 735 C C . ALA A 1 94 ? 12.419 -8.195 -25.264 1.00 86.62 94 ALA A C 1
ATOM 737 O O . ALA A 1 94 ? 11.382 -8.612 -25.794 1.00 86.62 94 ALA A O 1
ATOM 738 N N . THR A 1 95 ? 13.429 -7.699 -25.987 1.00 83.75 95 THR A N 1
ATOM 739 C CA . THR A 1 95 ? 13.433 -7.659 -27.456 1.00 83.75 95 THR A CA 1
ATOM 740 C C . THR A 1 95 ? 13.524 -9.061 -28.064 1.00 83.75 95 THR A C 1
ATOM 742 O O . THR A 1 95 ? 12.781 -9.365 -28.995 1.00 83.75 95 THR A O 1
ATOM 745 N N . GLU A 1 96 ? 14.364 -9.936 -27.508 1.00 78.75 96 GLU A N 1
ATOM 746 C CA . GLU A 1 96 ? 14.520 -11.333 -27.930 1.00 78.75 96 GLU A CA 1
ATOM 747 C C . GLU A 1 96 ? 13.979 -12.248 -26.822 1.00 78.75 96 GLU A C 1
ATOM 749 O O . GLU A 1 96 ? 14.515 -12.292 -25.720 1.00 78.75 96 GLU A O 1
ATOM 754 N N . SER A 1 97 ? 12.871 -12.941 -27.084 1.00 67.94 97 SER A N 1
ATOM 755 C CA . SER A 1 97 ? 12.333 -13.966 -26.181 1.00 67.94 97 SER A CA 1
ATOM 756 C C . SER A 1 97 ? 12.982 -15.312 -26.532 1.00 67.94 97 SER A C 1
ATOM 758 O O . SER A 1 97 ? 13.052 -15.608 -27.727 1.00 67.94 97 SER A O 1
ATOM 760 N N . PRO A 1 98 ? 13.459 -16.131 -25.570 1.00 66.31 98 PRO A N 1
ATOM 761 C CA . PRO A 1 98 ? 13.216 -16.081 -24.119 1.00 66.31 98 PRO A CA 1
ATOM 762 C C . PRO A 1 98 ? 14.287 -15.352 -23.280 1.00 66.31 98 PRO A C 1
ATOM 764 O O . PRO A 1 98 ? 14.076 -15.153 -22.082 1.00 66.31 98 PRO A O 1
ATOM 767 N N . ASP A 1 99 ? 15.405 -14.939 -23.880 1.00 71.62 99 ASP A N 1
ATOM 768 C CA . ASP A 1 99 ? 16.576 -14.413 -23.166 1.00 71.62 99 ASP A CA 1
ATOM 769 C C . ASP A 1 99 ? 16.431 -12.928 -22.799 1.00 71.62 99 ASP A C 1
ATOM 771 O O . ASP A 1 99 ? 17.047 -12.031 -23.383 1.00 71.62 99 ASP A O 1
ATOM 775 N N . CYS A 1 100 ? 15.622 -12.662 -21.772 1.00 80.56 100 CYS A N 1
ATOM 776 C CA . CYS A 1 100 ? 15.502 -11.334 -21.180 1.00 80.56 100 CYS A CA 1
ATOM 777 C C . CYS A 1 100 ? 16.828 -10.904 -20.525 1.00 80.56 100 CYS A C 1
ATOM 779 O O . CYS A 1 100 ? 17.216 -11.422 -19.473 1.00 80.56 100 CYS A O 1
ATOM 781 N N . LEU A 1 101 ? 17.507 -9.905 -21.095 1.00 86.56 101 LEU A N 1
ATOM 782 C CA . LEU A 1 101 ? 18.750 -9.376 -20.529 1.00 86.56 101 LEU A CA 1
ATOM 783 C C . LEU A 1 101 ? 18.441 -8.388 -19.397 1.00 86.56 101 LEU A C 1
ATOM 785 O O . LEU A 1 101 ? 17.778 -7.376 -19.615 1.00 86.56 101 LEU A O 1
ATOM 789 N N . LEU A 1 102 ? 18.962 -8.647 -18.195 1.00 88.12 102 LEU A N 1
ATOM 790 C CA . LEU A 1 102 ? 18.868 -7.715 -17.069 1.00 88.12 102 LEU A CA 1
ATOM 791 C C . LEU A 1 102 ? 19.695 -6.453 -17.353 1.00 88.12 102 LEU A C 1
ATOM 793 O O . LEU A 1 102 ? 20.921 -6.519 -17.480 1.00 88.12 102 LEU A O 1
ATOM 797 N N . LEU A 1 103 ? 19.016 -5.310 -17.414 1.00 89.00 103 LEU A N 1
ATOM 798 C CA . LEU A 1 103 ? 19.621 -4.004 -17.667 1.00 89.00 103 LEU A CA 1
ATOM 799 C C . LEU A 1 103 ? 19.949 -3.259 -16.383 1.00 89.00 103 LEU A C 1
ATOM 801 O O . LEU A 1 103 ? 21.005 -2.647 -16.291 1.00 89.00 103 LEU A O 1
ATOM 805 N N . TYR A 1 104 ? 19.033 -3.304 -15.419 1.00 88.81 104 TYR A N 1
ATOM 806 C CA . TYR A 1 104 ? 19.159 -2.604 -14.149 1.00 88.81 104 TYR A CA 1
ATOM 807 C C . TYR A 1 104 ? 18.439 -3.366 -13.048 1.00 88.81 104 TYR A C 1
ATOM 809 O O . TYR A 1 104 ? 17.398 -3.989 -13.285 1.00 88.81 104 TYR A O 1
ATOM 817 N N . ARG A 1 105 ? 18.988 -3.292 -11.839 1.00 87.94 105 ARG A N 1
ATOM 818 C CA . ARG A 1 105 ? 18.429 -3.911 -10.644 1.00 87.94 105 ARG A CA 1
ATOM 819 C C . ARG A 1 105 ? 18.622 -2.992 -9.453 1.00 87.94 105 ARG A C 1
ATOM 821 O O . ARG A 1 105 ? 19.731 -2.523 -9.219 1.00 87.94 105 ARG A O 1
ATOM 828 N N . TRP A 1 106 ? 17.562 -2.816 -8.677 1.00 84.69 106 TRP A N 1
ATOM 829 C CA . TRP A 1 106 ? 17.583 -2.002 -7.476 1.00 84.69 106 TRP A CA 1
ATOM 830 C C . TRP A 1 106 ? 16.626 -2.543 -6.403 1.00 84.69 106 TRP A C 1
ATOM 832 O O . TRP A 1 106 ? 15.504 -2.956 -6.703 1.00 84.69 106 TRP A O 1
ATOM 842 N N . GLY A 1 107 ? 17.073 -2.517 -5.143 1.00 78.06 107 GLY A N 1
ATOM 843 C CA . GLY A 1 107 ? 16.364 -3.071 -3.985 1.00 78.06 107 GLY A CA 1
ATOM 844 C C . GLY A 1 107 ? 16.733 -4.528 -3.663 1.00 78.06 107 GLY A C 1
ATOM 845 O O . GLY A 1 107 ? 17.492 -5.177 -4.382 1.00 78.06 107 GLY A O 1
ATOM 846 N N . ASN A 1 108 ? 16.205 -5.048 -2.551 1.00 73.62 108 ASN A N 1
ATOM 847 C CA . ASN A 1 108 ? 16.368 -6.453 -2.156 1.00 73.62 108 ASN A CA 1
ATOM 848 C C . ASN A 1 108 ? 15.439 -7.373 -2.986 1.00 73.62 108 ASN A C 1
ATOM 850 O O . ASN A 1 108 ? 14.250 -7.103 -3.123 1.00 73.62 108 ASN A O 1
ATOM 854 N N . HIS A 1 109 ? 15.969 -8.458 -3.548 1.00 69.44 109 HIS A N 1
ATOM 855 C CA . HIS A 1 109 ? 15.226 -9.404 -4.391 1.00 69.44 109 HIS A CA 1
ATOM 856 C C . HIS A 1 109 ? 15.040 -10.790 -3.754 1.00 69.44 109 HIS A C 1
ATOM 858 O O . HIS A 1 109 ? 14.603 -11.713 -4.441 1.00 69.44 109 HIS A O 1
ATOM 864 N N . GLU A 1 110 ? 15.340 -10.944 -2.463 1.00 66.56 110 GLU A N 1
ATOM 865 C CA . GLU A 1 110 ? 15.309 -12.230 -1.751 1.00 66.56 110 GLU A CA 1
ATOM 866 C C . GLU A 1 110 ? 13.914 -12.868 -1.661 1.00 66.56 110 GLU A C 1
ATOM 868 O O . GLU A 1 110 ? 13.806 -14.086 -1.536 1.00 66.56 110 GLU A O 1
ATOM 873 N N . ASN A 1 111 ? 12.830 -12.088 -1.755 1.00 60.47 111 ASN A N 1
ATOM 874 C CA . ASN A 1 111 ? 11.485 -12.595 -1.486 1.00 60.47 111 ASN A CA 1
ATOM 875 C C . ASN A 1 111 ? 10.649 -12.803 -2.764 1.00 60.47 111 ASN A C 1
ATOM 877 O O . ASN A 1 111 ? 10.088 -11.862 -3.335 1.00 60.47 111 ASN A O 1
ATOM 881 N N . SER A 1 112 ? 10.519 -14.061 -3.200 1.00 55.47 112 SER A N 1
ATOM 882 C CA . SER A 1 112 ? 9.760 -14.453 -4.403 1.00 55.47 112 SER A CA 1
ATOM 883 C C . SER A 1 112 ? 8.234 -14.343 -4.262 1.00 55.47 112 SER A C 1
ATOM 885 O O . SER A 1 112 ? 7.527 -14.494 -5.251 1.00 55.47 112 SER A O 1
ATOM 887 N N . ARG A 1 113 ? 7.715 -14.094 -3.050 1.00 59.12 113 ARG A N 1
ATOM 888 C CA . ARG A 1 113 ? 6.270 -14.044 -2.734 1.00 59.12 113 ARG A CA 1
ATOM 889 C C . ARG A 1 113 ? 5.674 -12.626 -2.708 1.00 59.12 113 ARG A C 1
ATOM 891 O O . ARG A 1 113 ? 4.635 -12.402 -2.093 1.00 59.12 113 ARG A O 1
ATOM 898 N N . SER A 1 114 ? 6.341 -11.664 -3.336 1.00 66.44 114 SER A N 1
ATOM 899 C CA . SER A 1 114 ? 5.888 -10.273 -3.435 1.00 66.44 114 SER A CA 1
ATOM 900 C C . SER A 1 114 ? 4.939 -10.067 -4.620 1.00 66.44 114 SER A C 1
ATOM 902 O O . SER A 1 114 ? 5.055 -10.738 -5.646 1.00 66.44 114 SER A O 1
ATOM 904 N N . LEU A 1 115 ? 4.004 -9.122 -4.487 1.00 71.38 115 LEU A N 1
ATOM 905 C CA . LEU A 1 115 ? 3.141 -8.702 -5.591 1.00 71.38 115 LEU A CA 1
ATOM 906 C C . LEU A 1 115 ? 4.013 -8.093 -6.698 1.00 71.38 115 LEU A C 1
ATOM 908 O O . LEU A 1 115 ? 4.738 -7.123 -6.457 1.00 71.38 115 LEU A O 1
ATOM 912 N N . LEU A 1 116 ? 3.964 -8.701 -7.885 1.00 81.62 116 LEU A N 1
ATOM 913 C CA . LEU A 1 116 ? 4.702 -8.280 -9.070 1.00 81.62 116 LEU A CA 1
ATOM 914 C C . LEU A 1 116 ? 3.801 -7.394 -9.928 1.00 81.62 116 LEU A C 1
ATOM 916 O O . LEU A 1 116 ? 2.747 -7.831 -10.383 1.00 81.62 116 LEU A O 1
ATOM 920 N N . HIS A 1 117 ? 4.244 -6.169 -10.172 1.00 84.69 117 HIS A N 1
ATOM 921 C CA . HIS A 1 117 ? 3.664 -5.298 -11.178 1.00 84.69 117 HIS A CA 1
ATOM 922 C C . HIS A 1 117 ? 4.614 -5.215 -12.372 1.00 84.69 117 HIS A C 1
ATOM 924 O O . HIS A 1 117 ? 5.804 -4.933 -12.210 1.00 84.69 117 HIS A O 1
ATOM 930 N N . GLU A 1 118 ? 4.088 -5.477 -13.563 1.00 88.06 118 GLU A N 1
ATOM 931 C CA . GLU A 1 118 ? 4.828 -5.400 -14.816 1.00 88.06 118 GLU A CA 1
ATOM 932 C C . GLU A 1 118 ? 4.343 -4.195 -15.620 1.00 88.06 118 GLU A C 1
ATOM 934 O O . GLU A 1 118 ? 3.144 -4.020 -15.825 1.00 88.06 118 GLU A O 1
ATOM 939 N N . SER A 1 119 ? 5.285 -3.373 -16.074 1.00 87.31 119 SER A N 1
ATOM 940 C CA . SER A 1 119 ? 5.015 -2.218 -16.923 1.00 87.31 119 SER A CA 1
ATOM 941 C C . SER A 1 119 ? 5.934 -2.222 -18.141 1.00 87.31 119 SER A C 1
ATOM 943 O O . SER A 1 119 ? 7.094 -2.638 -18.068 1.00 87.31 119 SER A O 1
ATOM 945 N N . GLU A 1 120 ? 5.413 -1.772 -19.281 1.00 88.12 120 GLU A N 1
ATOM 946 C CA . GLU A 1 120 ? 6.183 -1.646 -20.516 1.00 88.12 120 GLU A CA 1
ATOM 947 C C . GLU A 1 120 ? 6.920 -0.300 -20.538 1.00 88.12 120 GLU A C 1
ATOM 949 O O . GLU A 1 120 ? 6.325 0.759 -20.344 1.00 88.12 120 GLU A O 1
ATOM 954 N N . LEU A 1 121 ? 8.222 -0.333 -20.824 1.00 85.69 121 LEU A N 1
ATOM 955 C CA . LEU A 1 121 ? 9.048 0.855 -21.012 1.00 85.69 121 LEU A CA 1
ATOM 956 C C . LEU A 1 121 ? 9.426 0.996 -22.489 1.00 85.69 121 LEU A C 1
ATOM 958 O O . LEU A 1 121 ? 9.961 0.075 -23.109 1.00 85.69 121 LEU A O 1
ATOM 962 N N . LYS A 1 122 ? 9.186 2.184 -23.050 1.00 84.12 122 LYS A N 1
ATOM 963 C CA . LYS A 1 122 ? 9.534 2.527 -24.434 1.00 84.12 122 LYS A CA 1
ATOM 964 C C . LYS A 1 122 ? 10.626 3.591 -24.433 1.00 84.12 122 LYS A C 1
ATOM 966 O O . LYS A 1 122 ? 10.381 4.723 -24.039 1.00 84.12 122 LYS A O 1
ATOM 971 N N . LEU A 1 123 ? 11.822 3.235 -24.906 1.00 79.38 123 LEU A N 1
ATOM 972 C CA . LEU A 1 123 ? 12.974 4.148 -25.007 1.00 79.38 123 LEU A CA 1
ATOM 973 C C . LEU A 1 123 ? 13.099 4.816 -26.392 1.00 79.38 123 LEU A C 1
ATOM 975 O O . LEU A 1 123 ? 14.156 5.322 -26.747 1.00 79.38 123 LEU A O 1
ATOM 979 N N . GLY A 1 124 ? 12.026 4.820 -27.189 1.00 73.19 124 GLY A N 1
ATOM 980 C CA . GLY A 1 124 ? 11.963 5.528 -28.475 1.00 73.19 124 GLY A CA 1
ATOM 981 C C . GLY A 1 124 ? 12.375 4.719 -29.711 1.00 73.19 124 GLY A C 1
ATOM 982 O O . GLY A 1 124 ? 12.033 5.125 -30.819 1.00 73.19 124 GLY A O 1
ATOM 983 N N . ASP A 1 125 ? 13.022 3.559 -29.558 1.00 76.75 125 ASP A N 1
ATOM 984 C CA . ASP A 1 125 ? 13.220 2.612 -30.666 1.00 76.75 125 ASP A CA 1
ATOM 985 C C . ASP A 1 125 ? 12.019 1.646 -30.757 1.00 76.75 125 ASP A C 1
ATOM 987 O O . ASP A 1 125 ? 11.819 0.852 -29.835 1.00 76.75 125 ASP A O 1
ATOM 991 N N . PRO A 1 126 ? 11.221 1.664 -31.845 1.00 75.25 126 PRO A N 1
ATOM 992 C CA . PRO A 1 126 ? 10.085 0.754 -32.011 1.00 75.25 126 PRO A CA 1
ATOM 993 C C . PRO A 1 126 ? 10.499 -0.718 -32.145 1.00 75.25 126 PRO A C 1
ATOM 995 O O . PRO A 1 126 ? 9.663 -1.605 -31.998 1.00 75.25 126 PRO A O 1
ATOM 998 N N . CYS A 1 127 ? 11.771 -0.994 -32.439 1.00 73.31 127 CYS A N 1
ATOM 999 C CA . CYS A 1 127 ? 12.278 -2.353 -32.597 1.00 73.31 127 CYS A CA 1
ATOM 1000 C C . CYS A 1 127 ? 12.667 -3.003 -31.265 1.00 73.31 127 CYS A C 1
ATOM 1002 O O . CYS A 1 127 ? 13.046 -4.172 -31.270 1.00 73.31 127 CYS A O 1
ATOM 1004 N N . ARG A 1 128 ? 12.616 -2.266 -30.148 1.00 80.81 128 ARG A N 1
ATOM 1005 C CA . ARG A 1 128 ? 13.016 -2.761 -28.829 1.00 80.81 128 ARG A CA 1
ATOM 1006 C C . ARG A 1 128 ? 11.882 -2.645 -27.832 1.00 80.81 128 ARG A C 1
ATOM 1008 O O . ARG A 1 128 ? 11.162 -1.651 -27.800 1.00 80.81 128 ARG A O 1
ATOM 1015 N N . ARG A 1 129 ? 11.749 -3.666 -26.991 1.00 86.38 129 ARG A N 1
ATOM 1016 C CA . ARG A 1 129 ? 10.748 -3.704 -25.921 1.00 86.38 129 ARG A CA 1
ATOM 1017 C C . ARG A 1 129 ? 11.447 -3.895 -24.596 1.00 86.38 129 ARG A C 1
ATOM 1019 O O . ARG A 1 129 ? 12.211 -4.843 -24.438 1.00 86.38 129 ARG A O 1
ATOM 1026 N N . TYR A 1 130 ? 11.153 -3.023 -23.643 1.00 89.00 130 TYR A N 1
ATOM 1027 C CA . TYR A 1 130 ? 11.697 -3.113 -22.298 1.00 89.00 130 TYR A CA 1
ATOM 1028 C C . TYR A 1 130 ? 10.570 -3.394 -21.314 1.00 89.00 130 TYR A C 1
ATOM 1030 O O . TYR A 1 130 ? 9.473 -2.850 -21.436 1.00 89.00 130 TYR A O 1
ATOM 1038 N N . ARG A 1 131 ? 10.844 -4.252 -20.335 1.00 90.06 131 ARG A N 1
ATOM 1039 C CA . ARG A 1 131 ? 9.905 -4.584 -19.260 1.00 90.06 131 ARG A CA 1
ATOM 1040 C C . ARG A 1 131 ? 10.471 -4.106 -17.940 1.00 90.06 131 ARG A C 1
ATOM 1042 O O . ARG A 1 131 ? 11.618 -4.403 -17.607 1.00 90.06 131 ARG A O 1
ATOM 1049 N N . VAL A 1 132 ? 9.654 -3.382 -17.191 1.00 90.56 132 VAL A N 1
ATOM 1050 C CA . VAL A 1 132 ? 9.941 -2.964 -15.824 1.00 90.56 132 VAL A CA 1
ATOM 1051 C C . VAL A 1 132 ? 9.133 -3.856 -14.899 1.00 90.56 132 VAL A C 1
ATOM 1053 O O . VAL A 1 132 ? 7.910 -3.913 -14.977 1.00 90.56 132 VAL A O 1
ATOM 1056 N N . MET A 1 133 ? 9.835 -4.566 -14.032 1.00 88.94 133 MET A N 1
ATOM 1057 C CA . MET A 1 133 ? 9.271 -5.411 -12.996 1.00 88.94 133 MET A CA 1
ATOM 1058 C C . MET A 1 133 ? 9.444 -4.711 -11.655 1.00 88.94 133 MET A C 1
ATOM 1060 O O . MET A 1 133 ? 10.564 -4.576 -11.161 1.00 88.94 133 MET A O 1
ATOM 1064 N N . CYS A 1 134 ? 8.333 -4.287 -11.068 1.00 86.50 134 CYS A N 1
ATOM 1065 C CA . CYS A 1 134 ? 8.285 -3.714 -9.732 1.00 86.50 134 CYS A CA 1
ATOM 1066 C C . CYS A 1 134 ? 7.736 -4.763 -8.764 1.00 86.50 134 CYS A C 1
ATOM 1068 O O . CYS A 1 134 ? 6.679 -5.343 -9.001 1.00 86.50 134 CYS A O 1
ATOM 1070 N N . ARG A 1 135 ? 8.440 -5.010 -7.663 1.00 84.44 135 ARG A N 1
ATOM 1071 C CA . ARG A 1 135 ? 8.011 -5.928 -6.605 1.00 84.44 135 ARG A CA 1
ATOM 1072 C C . ARG A 1 135 ? 7.916 -5.195 -5.285 1.00 84.44 135 ARG A C 1
ATOM 1074 O O . ARG A 1 135 ? 8.870 -4.538 -4.871 1.00 84.44 135 ARG A O 1
ATOM 1081 N N . TYR A 1 136 ? 6.785 -5.342 -4.613 1.00 78.38 136 TYR A N 1
ATOM 1082 C CA . TYR A 1 136 ? 6.554 -4.705 -3.323 1.00 78.38 136 TYR A CA 1
ATOM 1083 C C . TYR A 1 136 ? 7.122 -5.570 -2.187 1.00 78.38 136 TYR A C 1
ATOM 1085 O O . TYR A 1 136 ? 6.770 -6.741 -2.057 1.00 78.38 136 TYR A O 1
ATOM 1093 N N . GLN A 1 137 ? 8.036 -5.019 -1.390 1.00 68.38 137 GLN A N 1
ATOM 1094 C CA . GLN A 1 137 ? 8.813 -5.771 -0.397 1.00 68.38 137 GLN A CA 1
ATOM 1095 C C . GLN A 1 137 ? 8.064 -6.008 0.908 1.00 68.38 137 GLN A C 1
ATOM 1097 O O . GLN A 1 137 ? 8.269 -7.029 1.567 1.00 68.38 137 GLN A O 1
ATOM 1102 N N . HIS A 1 138 ? 7.199 -5.073 1.298 1.00 63.50 138 HIS A N 1
ATOM 1103 C CA . HIS A 1 138 ? 6.463 -5.192 2.544 1.00 63.50 138 HIS A CA 1
ATOM 1104 C C . HIS A 1 138 ? 5.142 -5.920 2.308 1.00 63.50 138 HIS A C 1
ATOM 1106 O O . HIS A 1 138 ? 4.405 -5.603 1.379 1.00 63.50 138 HIS A O 1
ATOM 1112 N N . LYS A 1 139 ? 4.800 -6.896 3.154 1.00 55.88 139 LYS A N 1
ATOM 1113 C CA . LYS A 1 139 ? 3.408 -7.356 3.209 1.00 55.88 139 LYS A CA 1
ATOM 1114 C C . LYS A 1 139 ? 2.571 -6.116 3.513 1.00 55.88 139 LYS A C 1
ATOM 1116 O O . LYS A 1 139 ? 2.934 -5.376 4.426 1.00 55.88 139 LYS A O 1
ATOM 1121 N N . ALA A 1 140 ? 1.504 -5.867 2.749 1.00 58.31 140 ALA A N 1
ATOM 1122 C CA . ALA A 1 140 ? 0.528 -4.856 3.142 1.00 58.31 140 ALA A CA 1
ATOM 1123 C C . ALA A 1 140 ? 0.230 -5.082 4.633 1.00 58.31 140 ALA A C 1
ATOM 1125 O O . ALA A 1 140 ? 0.049 -6.253 5.004 1.00 58.31 140 ALA A O 1
ATOM 1126 N N . PRO A 1 141 ? 0.294 -4.044 5.493 1.00 57.81 141 PRO A N 1
ATOM 1127 C CA . PRO A 1 141 ? -0.005 -4.232 6.902 1.00 57.81 141 PRO A CA 1
ATOM 1128 C C . PRO A 1 141 ? -1.348 -4.949 6.949 1.00 57.81 141 PRO A C 1
ATOM 1130 O O . PRO A 1 141 ? -2.316 -4.481 6.344 1.00 57.81 141 PRO A O 1
ATOM 1133 N N . LEU A 1 142 ? -1.359 -6.154 7.533 1.00 61.94 142 LEU A N 1
ATOM 1134 C CA . LEU A 1 142 ? -2.574 -6.958 7.630 1.00 61.94 142 LEU A CA 1
ATOM 1135 C C . LEU A 1 142 ? -3.692 -6.036 8.149 1.00 61.94 142 LEU A C 1
ATOM 1137 O O . LEU A 1 142 ? -3.404 -5.138 8.948 1.00 61.94 142 LEU A O 1
ATOM 1141 N N . PRO A 1 143 ? -4.951 -6.241 7.744 1.00 72.62 143 PRO A N 1
ATOM 1142 C CA . PRO A 1 143 ? -6.058 -5.372 8.119 1.00 72.62 143 PRO A CA 1
ATOM 1143 C C . PRO A 1 143 ? -6.468 -5.587 9.592 1.00 72.62 143 PRO A C 1
ATOM 1145 O O . PRO A 1 143 ? -7.635 -5.775 9.904 1.00 72.62 143 PRO A O 1
ATOM 1148 N N . TRP A 1 144 ? -5.518 -5.554 10.530 1.00 72.62 144 TRP A N 1
ATOM 1149 C CA . TRP A 1 144 ? -5.763 -5.609 11.970 1.00 72.62 144 TRP A CA 1
ATOM 1150 C C . TRP A 1 144 ? -6.644 -4.443 12.417 1.00 72.62 144 TRP A C 1
ATOM 1152 O O . TRP A 1 144 ? -7.479 -4.617 13.293 1.00 72.62 144 TRP A O 1
ATOM 1162 N N . ILE A 1 145 ? -6.513 -3.278 11.773 1.00 81.06 145 ILE A N 1
ATOM 1163 C CA . ILE A 1 145 ? -7.300 -2.082 12.089 1.00 81.06 145 ILE A CA 1
ATOM 1164 C C . ILE A 1 145 ? -8.813 -2.361 11.970 1.00 81.06 145 ILE A C 1
ATOM 1166 O O . ILE A 1 145 ? -9.496 -2.278 12.990 1.00 81.06 145 ILE A O 1
ATOM 1170 N N . PRO A 1 146 ? -9.371 -2.755 10.807 1.00 84.19 146 PRO A N 1
ATOM 1171 C CA . PRO A 1 146 ? -10.804 -3.038 10.708 1.00 84.19 146 PRO A CA 1
ATOM 1172 C C . PRO A 1 146 ? -11.249 -4.239 11.555 1.00 84.19 146 PRO A C 1
ATOM 1174 O O . PRO A 1 146 ? -12.373 -4.227 12.048 1.00 84.19 146 PRO A O 1
ATOM 1177 N N . ILE A 1 147 ? -10.385 -5.239 11.786 1.00 85.69 147 ILE A N 1
ATOM 1178 C CA . ILE A 1 147 ? -10.703 -6.372 12.675 1.00 85.69 147 ILE A CA 1
ATOM 1179 C C . ILE A 1 147 ? -10.923 -5.882 14.114 1.00 85.69 147 ILE A C 1
ATOM 1181 O O . ILE A 1 147 ? -11.921 -6.232 14.740 1.00 85.69 147 ILE A O 1
ATOM 1185 N N . VAL A 1 148 ? -10.028 -5.034 14.629 1.00 88.69 148 VAL A N 1
ATOM 1186 C CA . VAL A 1 148 ? -10.135 -4.474 15.985 1.00 88.69 148 VAL A CA 1
ATOM 1187 C C . VAL A 1 148 ? -11.357 -3.562 16.110 1.00 88.69 148 VAL A C 1
ATOM 1189 O O . VAL A 1 148 ? -12.109 -3.683 17.075 1.00 88.69 148 VAL A O 1
ATOM 1192 N N . PHE A 1 149 ? -11.609 -2.698 15.121 1.00 88.81 149 PHE A N 1
ATOM 1193 C CA . PHE A 1 149 ? -12.799 -1.838 15.112 1.00 88.81 149 PHE A CA 1
ATOM 1194 C C . PHE A 1 149 ? -14.109 -2.643 15.061 1.00 88.81 149 PHE A C 1
ATOM 1196 O O . PHE A 1 149 ? -15.062 -2.316 15.772 1.00 88.81 149 PHE A O 1
ATOM 1203 N N . SER A 1 150 ? -14.159 -3.728 14.282 1.00 91.38 150 SER A N 1
ATOM 1204 C CA . SER A 1 150 ? -15.317 -4.630 14.256 1.00 91.38 150 SER A CA 1
ATOM 1205 C C . SER A 1 150 ? -15.522 -5.348 15.593 1.00 91.38 150 SER A C 1
ATOM 1207 O O . SER A 1 150 ? -16.658 -5.525 16.015 1.00 91.38 150 SER A O 1
ATOM 1209 N N . GLY A 1 151 ? -14.451 -5.746 16.284 1.00 91.56 151 GLY A N 1
ATOM 1210 C CA . GLY A 1 151 ? -14.566 -6.357 17.611 1.00 91.56 151 GLY A CA 1
ATOM 1211 C C . GLY A 1 151 ? -15.076 -5.376 18.671 1.00 91.56 151 GLY A C 1
ATOM 1212 O O . GLY A 1 151 ? -15.940 -5.721 19.475 1.00 91.56 151 GLY A O 1
ATOM 1213 N N . LEU A 1 152 ? -14.578 -4.136 18.648 1.00 93.81 152 LEU A N 1
ATOM 1214 C CA . LEU A 1 152 ? -14.967 -3.098 19.605 1.00 93.81 152 LEU A CA 1
ATOM 1215 C C . LEU A 1 152 ? -16.445 -2.706 19.470 1.00 93.81 152 LEU A C 1
ATOM 1217 O O . LEU A 1 152 ? -17.123 -2.529 20.477 1.00 93.81 152 LEU A O 1
ATOM 1221 N N . THR A 1 153 ? -16.949 -2.592 18.240 1.00 92.81 153 THR A N 1
ATOM 1222 C CA . THR A 1 153 ? -18.360 -2.254 17.984 1.00 92.81 153 THR A CA 1
ATOM 1223 C C . THR A 1 153 ? -19.309 -3.319 18.533 1.00 92.81 153 THR A C 1
ATOM 1225 O O . THR A 1 153 ? -20.232 -2.975 19.266 1.00 92.81 153 THR A O 1
ATOM 1228 N N . ILE A 1 154 ? -19.016 -4.604 18.296 1.00 94.88 154 ILE A N 1
ATOM 1229 C CA . ILE A 1 154 ? -19.793 -5.728 18.848 1.00 94.88 154 ILE A CA 1
ATOM 1230 C C . ILE A 1 154 ? -19.763 -5.722 20.384 1.00 94.88 154 ILE A C 1
ATOM 1232 O O . ILE A 1 154 ? -20.790 -5.934 21.026 1.00 94.88 154 ILE A O 1
ATOM 1236 N N . LEU A 1 155 ? -18.600 -5.457 20.991 1.00 94.88 155 LEU A N 1
ATOM 1237 C CA . LEU A 1 155 ? -18.471 -5.396 22.449 1.00 94.88 155 LEU A CA 1
ATOM 1238 C C . LEU A 1 155 ? -19.322 -4.269 23.054 1.00 94.88 155 LEU A C 1
ATOM 1240 O O . LEU A 1 155 ? -19.987 -4.482 24.066 1.00 94.88 155 LEU A O 1
ATOM 1244 N N . ILE A 1 156 ? -19.313 -3.083 22.441 1.00 95.75 156 ILE A N 1
ATOM 1245 C CA . ILE A 1 156 ? -20.106 -1.933 22.899 1.00 95.75 156 ILE A CA 1
ATOM 1246 C C . ILE A 1 156 ? -21.606 -2.238 22.800 1.00 95.75 156 ILE A C 1
ATOM 1248 O O . ILE A 1 156 ? -22.348 -1.967 23.744 1.00 95.75 156 ILE A O 1
ATOM 1252 N N . GLU A 1 157 ? -22.047 -2.833 21.692 1.00 94.38 157 GLU A N 1
ATOM 1253 C CA . GLU A 1 157 ? -23.452 -3.188 21.475 1.00 94.38 157 GLU A CA 1
ATOM 1254 C C . GLU A 1 157 ? -23.931 -4.259 22.471 1.00 94.38 157 GLU A C 1
ATOM 1256 O O . GLU A 1 157 ? -25.004 -4.124 23.063 1.00 94.38 157 GLU A O 1
ATOM 1261 N N . LEU A 1 158 ? -23.089 -5.259 22.762 1.00 95.44 158 LEU A N 1
ATOM 1262 C CA . LEU A 1 158 ? -23.363 -6.270 23.786 1.00 95.44 158 LEU A CA 1
ATOM 1263 C C . LEU A 1 158 ? -23.470 -5.655 25.190 1.00 95.44 158 LEU A C 1
ATOM 1265 O O . LEU A 1 158 ? -24.393 -5.982 25.936 1.00 95.44 158 LEU A O 1
ATOM 1269 N N . LEU A 1 159 ? -22.551 -4.756 25.558 1.00 95.50 159 LEU A N 1
ATOM 1270 C CA . LEU A 1 159 ? -22.560 -4.098 26.869 1.00 95.50 159 LEU A CA 1
ATOM 1271 C C . LEU A 1 159 ? -23.805 -3.227 27.062 1.00 95.50 159 LEU A C 1
ATOM 1273 O O . LEU A 1 159 ? -24.438 -3.300 28.116 1.00 95.50 159 LEU A O 1
ATOM 1277 N N . LEU A 1 160 ? -24.187 -2.448 26.046 1.00 95.75 160 LEU A N 1
ATOM 1278 C CA . LEU A 1 160 ? -25.417 -1.655 26.073 1.00 95.75 160 LEU A CA 1
ATOM 1279 C C . LEU A 1 160 ? -26.650 -2.551 26.238 1.00 95.75 160 LEU A C 1
ATOM 1281 O O . LEU A 1 160 ? -27.497 -2.269 27.086 1.00 95.75 160 LEU A O 1
ATOM 1285 N N . GLY A 1 161 ? -26.716 -3.666 25.504 1.00 94.38 161 GLY A N 1
ATOM 1286 C CA . GLY A 1 161 ? -27.782 -4.657 25.653 1.00 94.38 161 GLY A CA 1
ATOM 1287 C C . GLY A 1 161 ? -27.874 -5.220 27.076 1.00 94.38 161 GLY A C 1
ATOM 1288 O O . GLY A 1 161 ? -28.953 -5.226 27.670 1.00 94.38 161 GLY A O 1
ATOM 1289 N N . CYS A 1 162 ? -26.743 -5.622 27.664 1.00 93.19 162 CYS A N 1
ATOM 1290 C CA . CYS A 1 162 ? -26.687 -6.139 29.034 1.00 93.19 162 CYS A CA 1
ATOM 1291 C C . CYS A 1 162 ? -27.177 -5.120 30.075 1.00 93.19 162 CYS A C 1
ATOM 1293 O O . CYS A 1 162 ? -27.919 -5.489 30.986 1.00 93.19 162 CYS A O 1
ATOM 1295 N N . ILE A 1 163 ? -26.797 -3.845 29.939 1.00 94.12 163 ILE A N 1
ATOM 1296 C CA . ILE A 1 163 ? -27.218 -2.778 30.861 1.00 94.12 163 ILE A CA 1
ATOM 1297 C C . ILE A 1 163 ? -28.730 -2.544 30.766 1.00 94.12 163 ILE A C 1
ATOM 1299 O O . ILE A 1 163 ? -29.397 -2.439 31.797 1.00 94.12 163 ILE A O 1
ATOM 1303 N N . LEU A 1 164 ? -29.288 -2.506 29.551 1.00 92.12 164 LEU A N 1
ATOM 1304 C CA . LEU A 1 164 ? -30.728 -2.323 29.349 1.00 92.12 164 LEU A CA 1
ATOM 1305 C C . LEU A 1 164 ? -31.530 -3.483 29.952 1.00 92.12 164 LEU A C 1
ATOM 1307 O O . LEU A 1 164 ? -32.473 -3.251 30.709 1.00 92.12 164 LEU A O 1
ATOM 1311 N N . ILE A 1 165 ? -31.117 -4.728 29.696 1.00 91.00 165 ILE A N 1
ATOM 1312 C CA . ILE A 1 165 ? -31.768 -5.918 30.263 1.00 91.00 165 ILE A CA 1
ATOM 1313 C C . ILE A 1 165 ? -31.678 -5.892 31.794 1.00 91.00 165 ILE A C 1
ATOM 1315 O O . ILE A 1 165 ? -32.697 -6.029 32.473 1.00 91.00 165 ILE A O 1
ATOM 1319 N N . GLY A 1 166 ? -30.489 -5.639 32.349 1.00 90.06 166 GLY A N 1
ATOM 1320 C CA . GLY A 1 166 ? -30.288 -5.552 33.796 1.00 90.06 166 GLY A CA 1
ATOM 1321 C C . GLY A 1 166 ? -31.162 -4.480 34.454 1.00 90.06 166 GLY A C 1
ATOM 1322 O O . GLY A 1 166 ? -31.788 -4.746 35.480 1.00 90.06 166 GLY A O 1
ATOM 1323 N N . SER A 1 167 ? -31.279 -3.301 33.835 1.00 86.94 167 SER A N 1
ATOM 1324 C CA . SER A 1 167 ? -32.129 -2.217 34.341 1.00 86.94 167 SER A CA 1
ATOM 1325 C C . SER A 1 167 ? -33.604 -2.612 34.377 1.00 86.94 167 SER A C 1
ATOM 1327 O O . SER A 1 167 ? -34.275 -2.332 35.367 1.00 86.94 167 SER A O 1
ATOM 1329 N N . THR A 1 168 ? -34.118 -3.282 33.340 1.00 86.19 168 THR A N 1
ATOM 1330 C CA . THR A 1 168 ? -35.537 -3.687 33.309 1.00 86.19 168 THR A CA 1
ATOM 1331 C C . THR A 1 168 ? -35.876 -4.685 34.416 1.00 86.19 168 THR A C 1
ATOM 1333 O O . THR A 1 168 ? -36.890 -4.539 35.098 1.00 86.19 168 THR A O 1
ATOM 1336 N N . VAL A 1 169 ? -34.992 -5.657 34.660 1.00 87.69 169 VAL A N 1
ATOM 1337 C CA . VAL A 1 169 ? -35.167 -6.664 35.717 1.00 87.69 169 VAL A CA 1
ATOM 1338 C C . VAL A 1 169 ? -35.059 -6.033 37.105 1.00 87.69 169 VAL A C 1
ATOM 1340 O O . VAL A 1 169 ? -35.845 -6.355 37.997 1.00 87.69 169 VAL A O 1
ATOM 1343 N N . HIS A 1 170 ? -34.118 -5.108 37.292 1.00 86.75 170 HIS A N 1
ATOM 1344 C CA . HIS A 1 170 ? -33.926 -4.420 38.565 1.00 86.75 170 HIS A CA 1
ATOM 1345 C C . HIS A 1 170 ? -35.138 -3.559 38.942 1.00 86.75 170 HIS A C 1
ATOM 1347 O O . HIS A 1 170 ? -35.603 -3.619 40.080 1.00 86.75 170 HIS A O 1
ATOM 1353 N N . SER A 1 171 ? -35.703 -2.821 37.982 1.00 81.25 171 SER A N 1
ATOM 1354 C CA . SER A 1 171 ? -36.917 -2.028 38.201 1.00 81.25 171 SER A CA 1
ATOM 1355 C C . SER A 1 171 ? -38.112 -2.896 38.604 1.00 81.25 171 SER A C 1
ATOM 1357 O O . SER A 1 171 ? -38.814 -2.548 39.552 1.00 81.25 171 SER A O 1
ATOM 1359 N N . LEU A 1 172 ? -38.303 -4.053 37.959 1.00 84.19 172 LEU A N 1
ATOM 1360 C CA . LEU A 1 172 ? -39.369 -4.993 38.329 1.00 84.19 172 LEU A CA 1
ATOM 1361 C C . LEU A 1 172 ? -39.170 -5.556 39.739 1.00 84.19 172 LEU A C 1
ATOM 1363 O O . LEU A 1 172 ? -40.123 -5.660 40.509 1.00 84.19 172 LEU A O 1
ATOM 1367 N N . LYS A 1 173 ? -37.928 -5.890 40.106 1.00 84.75 173 LYS A N 1
ATOM 1368 C CA . LYS A 1 173 ? -37.643 -6.440 41.433 1.00 84.75 173 LYS A CA 1
ATOM 1369 C C . LYS A 1 173 ? -37.862 -5.417 42.546 1.00 84.75 173 LYS A C 1
ATOM 1371 O O . LYS A 1 173 ? -38.383 -5.784 43.597 1.00 84.75 173 LYS A O 1
ATOM 1376 N N . ILE A 1 174 ? -37.492 -4.157 42.314 1.00 82.44 174 ILE A N 1
ATOM 1377 C CA . ILE A 1 174 ? -37.766 -3.061 43.250 1.00 82.44 174 ILE A CA 1
ATOM 1378 C C . ILE A 1 174 ? -39.271 -2.856 43.402 1.00 82.44 174 ILE A C 1
ATOM 1380 O O . ILE A 1 174 ? -39.744 -2.712 44.523 1.00 82.44 174 ILE A O 1
ATOM 1384 N N . GLN A 1 175 ? -40.025 -2.871 42.302 1.00 84.38 175 GLN A N 1
ATOM 1385 C CA . GLN A 1 175 ? -41.469 -2.656 42.353 1.00 84.38 175 GLN A CA 1
ATOM 1386 C C . GLN A 1 175 ? -42.184 -3.745 43.162 1.00 84.38 175 GLN A C 1
ATOM 1388 O O . GLN A 1 175 ? -43.048 -3.423 43.971 1.00 84.38 175 GLN A O 1
ATOM 1393 N N . GLU A 1 176 ? -41.782 -5.007 43.005 1.00 83.56 176 GLU A N 1
ATOM 1394 C CA . GLU A 1 176 ? -42.336 -6.119 43.783 1.00 83.56 176 GLU A CA 1
ATOM 1395 C C . GLU A 1 176 ? -42.031 -5.982 45.283 1.00 83.56 176 GLU A C 1
ATOM 1397 O O . GLU A 1 176 ? -42.915 -6.135 46.123 1.00 83.56 176 GLU A O 1
ATOM 1402 N N . LEU A 1 177 ? -40.783 -5.653 45.634 1.00 82.44 177 LEU A N 1
ATOM 1403 C CA . LEU A 1 177 ? -40.397 -5.451 47.034 1.00 82.44 177 LEU A CA 1
ATOM 1404 C C . LEU A 1 177 ? -41.113 -4.243 47.653 1.00 82.44 177 LEU A C 1
ATOM 1406 O O . LEU A 1 177 ? -41.558 -4.321 48.798 1.00 82.44 177 LEU A O 1
ATOM 1410 N N . ASN A 1 178 ? -41.266 -3.157 46.894 1.00 84.19 178 ASN A N 1
ATOM 1411 C CA . ASN A 1 178 ? -41.993 -1.971 47.337 1.00 84.19 178 ASN A CA 1
ATOM 1412 C C . ASN A 1 178 ? -43.483 -2.269 47.533 1.00 84.19 178 ASN A C 1
ATOM 1414 O O . ASN A 1 178 ? -44.023 -1.897 48.566 1.00 84.19 178 ASN A O 1
ATOM 1418 N N . ALA A 1 179 ? -44.129 -2.996 46.615 1.00 85.38 179 ALA A N 1
ATOM 1419 C CA . ALA A 1 179 ? -45.532 -3.388 46.758 1.00 85.38 179 ALA A CA 1
ATOM 1420 C C . ALA A 1 179 ? -45.771 -4.251 48.009 1.00 85.38 179 ALA A C 1
ATOM 1422 O O . ALA A 1 179 ? -46.740 -4.032 48.737 1.00 85.38 179 ALA A O 1
ATOM 1423 N N . GLN A 1 180 ? -44.871 -5.194 48.310 1.00 83.12 180 GLN A N 1
ATOM 1424 C CA . GLN A 1 180 ? -44.959 -5.999 49.534 1.00 83.12 180 GLN A CA 1
ATOM 1425 C C . GLN A 1 180 ? -44.749 -5.152 50.796 1.00 83.12 180 GLN A C 1
ATOM 1427 O O . GLN A 1 180 ? -45.483 -5.308 51.774 1.00 83.12 180 GLN A O 1
ATOM 1432 N N . ALA A 1 181 ? -43.783 -4.229 50.772 1.00 83.00 181 ALA A N 1
ATOM 1433 C CA . ALA A 1 181 ? -43.537 -3.313 51.882 1.00 83.00 181 ALA A CA 1
ATOM 1434 C C . ALA A 1 181 ? -44.719 -2.356 52.110 1.00 83.00 181 ALA A C 1
ATOM 1436 O O . ALA A 1 181 ? -45.118 -2.138 53.250 1.00 83.00 181 ALA A O 1
ATOM 1437 N N . GLU A 1 182 ? -45.322 -1.820 51.047 1.00 84.56 182 GLU A N 1
ATOM 1438 C CA . GLU A 1 182 ? -46.509 -0.964 51.118 1.00 84.56 182 GLU A CA 1
ATOM 1439 C C . GLU A 1 182 ? -47.726 -1.723 51.658 1.00 84.56 182 GLU A C 1
ATOM 1441 O O . GLU A 1 182 ? -48.415 -1.215 52.543 1.00 84.56 182 GLU A O 1
ATOM 1446 N N . ALA A 1 183 ? -47.967 -2.960 51.211 1.00 82.69 183 ALA A N 1
ATOM 1447 C CA . ALA A 1 183 ? -49.051 -3.800 51.728 1.00 82.69 183 A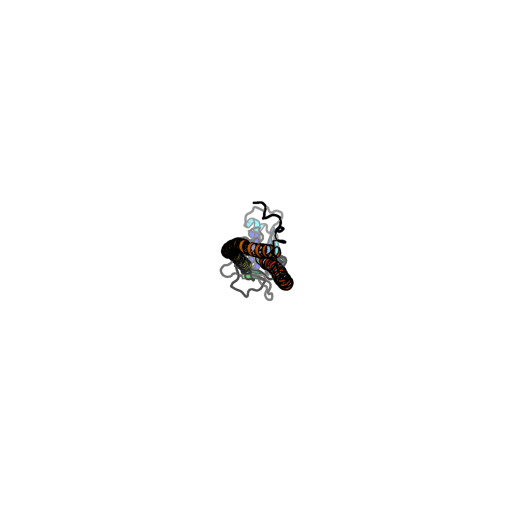LA A CA 1
ATOM 1448 C C . ALA A 1 183 ? -48.876 -4.125 53.224 1.00 82.69 183 ALA A C 1
ATOM 1450 O O . ALA A 1 183 ? -49.832 -4.076 54.001 1.00 82.69 183 ALA A O 1
ATOM 1451 N N . PHE A 1 184 ? -47.644 -4.407 53.656 1.00 83.25 184 PHE A N 1
ATOM 1452 C CA . PHE A 1 184 ? -47.345 -4.627 55.069 1.00 83.25 184 PHE A CA 1
ATOM 1453 C C . PHE A 1 184 ? -47.515 -3.344 55.892 1.00 83.25 184 PHE A C 1
ATOM 1455 O O . PHE A 1 184 ? -48.173 -3.360 56.930 1.00 83.25 184 PHE A O 1
ATOM 1462 N N . ASN A 1 185 ? -46.976 -2.219 55.416 1.00 80.88 185 ASN A N 1
ATOM 1463 C CA . ASN A 1 185 ? -47.049 -0.937 56.116 1.00 80.88 185 ASN A CA 1
ATOM 1464 C C . ASN A 1 185 ? -48.489 -0.427 56.236 1.00 80.88 185 ASN A C 1
ATOM 1466 O O . ASN A 1 185 ? -48.875 0.053 57.300 1.00 80.88 185 ASN A O 1
ATOM 1470 N N . THR A 1 186 ? -49.294 -0.565 55.180 1.00 81.69 186 THR A N 1
ATOM 1471 C CA . THR A 1 186 ? -50.721 -0.208 55.209 1.00 81.69 186 THR A CA 1
ATOM 1472 C C . THR A 1 186 ? -51.471 -1.059 56.227 1.00 81.69 186 THR A C 1
ATOM 1474 O O . THR A 1 186 ? -52.114 -0.493 57.109 1.00 81.69 186 THR A O 1
ATOM 1477 N N . THR A 1 187 ? -51.294 -2.383 56.204 1.00 81.31 187 THR A N 1
ATOM 1478 C CA . THR A 1 187 ? -51.921 -3.295 57.178 1.00 81.31 187 THR A CA 1
ATOM 1479 C C . THR A 1 187 ? -51.488 -2.983 58.614 1.00 81.31 187 THR A C 1
ATOM 1481 O O . THR A 1 187 ? -52.322 -2.899 59.510 1.00 81.31 187 THR A O 1
ATOM 1484 N N . ASN A 1 188 ? -50.194 -2.749 58.845 1.00 82.56 188 ASN A N 1
ATOM 1485 C CA . ASN A 1 188 ? -49.668 -2.427 60.170 1.00 82.56 188 ASN A CA 1
ATOM 1486 C C . ASN A 1 188 ? -50.191 -1.074 60.681 1.00 82.56 188 ASN A C 1
ATOM 1488 O O . ASN A 1 188 ? -50.569 -0.950 61.841 1.00 82.56 188 ASN A O 1
ATOM 1492 N N . SER A 1 189 ? -50.270 -0.063 59.810 1.00 81.06 189 SER A N 1
ATOM 1493 C CA . SER A 1 189 ? -50.822 1.250 60.167 1.00 81.06 189 SER A CA 1
ATOM 1494 C C . SER A 1 189 ? -52.317 1.189 60.493 1.00 81.06 189 SER A C 1
ATOM 1496 O O . SER A 1 189 ? -52.763 1.838 61.439 1.00 81.06 189 SER A O 1
ATOM 1498 N N . GLN A 1 190 ? -53.079 0.371 59.759 1.00 81.31 190 GLN A N 1
ATOM 1499 C CA . GLN A 1 190 ? -54.496 0.126 60.027 1.00 81.31 190 GLN A CA 1
ATOM 1500 C C . GLN A 1 190 ? -54.674 -0.590 61.367 1.00 81.31 190 GLN A C 1
ATOM 1502 O O . GLN A 1 190 ? -55.429 -0.110 62.207 1.00 81.31 190 GLN A O 1
ATOM 1507 N N . PHE A 1 191 ? -53.899 -1.650 61.614 1.00 80.12 191 PHE A N 1
ATOM 1508 C CA . PHE A 1 191 ? -53.917 -2.379 62.881 1.00 80.12 191 PHE A CA 1
ATOM 1509 C C . PHE A 1 191 ? -53.597 -1.476 64.077 1.00 80.12 191 PHE A C 1
ATOM 1511 O O . PHE A 1 191 ? -54.316 -1.493 65.071 1.00 80.12 191 PHE A O 1
ATOM 1518 N N . LEU A 1 192 ? -52.550 -0.648 63.985 1.00 82.50 192 LEU A N 1
ATOM 1519 C CA . LEU A 1 192 ? -52.187 0.280 65.061 1.00 82.50 192 LEU A CA 1
ATOM 1520 C C . LEU A 1 192 ? -53.269 1.341 65.299 1.00 82.50 192 LEU A C 1
ATOM 1522 O O . LEU A 1 192 ? -53.548 1.676 66.449 1.00 82.50 192 LEU A O 1
ATOM 1526 N N . SER A 1 193 ? -53.910 1.844 64.239 1.00 80.38 193 SER A N 1
ATOM 1527 C CA . SER A 1 193 ? -55.019 2.798 64.361 1.00 80.38 193 SER A CA 1
ATOM 1528 C C . SER A 1 193 ? -56.243 2.171 65.036 1.00 80.38 193 SER A C 1
ATOM 1530 O O . SER A 1 193 ? -56.838 2.790 65.919 1.00 80.38 193 SER A O 1
ATOM 1532 N N . GLU A 1 194 ? -56.615 0.953 64.641 1.00 80.25 194 GLU A N 1
ATOM 1533 C CA . GLU A 1 194 ? -57.730 0.209 65.237 1.00 80.25 194 GLU A CA 1
ATOM 1534 C C . GLU A 1 194 ? -57.440 -0.128 66.704 1.00 80.25 194 GLU A C 1
ATOM 1536 O O . GLU A 1 194 ? -58.233 0.210 67.586 1.00 80.25 194 GLU A O 1
ATOM 1541 N N . ALA A 1 195 ? -56.257 -0.678 66.991 1.00 81.12 195 ALA A N 1
ATOM 1542 C CA . ALA A 1 195 ? -55.820 -0.995 68.347 1.00 81.12 195 ALA A CA 1
ATOM 1543 C C . ALA A 1 195 ? -55.759 0.253 69.245 1.00 81.12 195 ALA A C 1
ATOM 1545 O O . ALA A 1 195 ? -56.203 0.208 70.392 1.00 81.12 195 ALA A O 1
ATOM 1546 N N . SER A 1 196 ? -55.273 1.391 68.732 1.00 79.31 196 SER A N 1
ATOM 1547 C CA . SER A 1 196 ? -55.258 2.670 69.461 1.00 79.31 196 SER A CA 1
ATOM 1548 C C . SER A 1 196 ? -56.668 3.115 69.844 1.00 79.31 196 SER A C 1
ATOM 1550 O O . SER A 1 196 ? -56.924 3.481 70.996 1.00 79.31 196 SER A O 1
ATOM 1552 N N . GLN A 1 197 ? -57.618 3.030 68.910 1.00 79.50 197 GLN A N 1
ATOM 1553 C CA . GLN A 1 197 ? -59.004 3.409 69.170 1.00 79.50 197 GLN A CA 1
ATOM 1554 C C . GLN A 1 197 ? -59.689 2.472 70.176 1.00 79.50 197 GLN A C 1
ATOM 1556 O O . GLN A 1 197 ? -60.498 2.933 70.990 1.00 79.50 197 GLN A O 1
ATOM 1561 N N . GLU A 1 198 ? -59.372 1.179 70.149 1.00 84.88 198 GLU A N 1
ATOM 1562 C CA . GLU A 1 198 ? -59.921 0.203 71.092 1.00 84.88 198 GLU A CA 1
ATOM 1563 C C . GLU A 1 198 ? -59.315 0.306 72.491 1.00 84.88 198 GLU A C 1
ATOM 1565 O O . GLU A 1 198 ? -60.058 0.180 73.459 1.00 84.88 198 GLU A O 1
ATOM 1570 N N . ILE A 1 199 ? -58.017 0.603 72.622 1.00 82.38 199 ILE A N 1
ATOM 1571 C CA . ILE A 1 199 ? -57.337 0.789 73.917 1.00 82.38 199 ILE A CA 1
ATOM 1572 C C . ILE A 1 199 ? -57.733 2.121 74.569 1.00 82.38 199 ILE A C 1
ATOM 1574 O O . ILE A 1 199 ? -57.859 2.207 75.794 1.00 82.38 199 ILE A O 1
ATOM 1578 N N . ARG A 1 200 ? -58.007 3.156 73.764 1.00 79.81 200 ARG A N 1
ATOM 1579 C CA . ARG A 1 200 ? -58.416 4.483 74.246 1.00 79.81 200 ARG A CA 1
ATOM 1580 C C . ARG A 1 200 ? -59.668 4.437 75.119 1.00 79.81 200 ARG A C 1
ATOM 1582 O O . ARG A 1 200 ? -59.717 5.054 76.183 1.00 79.81 200 ARG A O 1
ATOM 1589 N N . LYS A 1 201 ? -60.687 3.699 74.680 1.00 82.94 201 LYS A N 1
ATOM 1590 C CA . LYS A 1 201 ? -61.991 3.622 75.357 1.00 82.94 201 LYS A CA 1
ATOM 1591 C C . LYS A 1 201 ? -61.894 3.104 76.807 1.00 82.94 201 LYS A C 1
ATOM 1593 O O . LYS A 1 201 ? -62.349 3.816 77.705 1.00 82.94 201 LYS A O 1
ATOM 1598 N N . PRO A 1 202 ? -61.298 1.927 77.092 1.00 86.56 202 PRO A N 1
ATOM 1599 C CA . PRO A 1 202 ? -61.136 1.448 78.460 1.00 86.56 202 PRO A CA 1
ATOM 1600 C C . PRO A 1 202 ? -60.150 2.307 79.263 1.00 86.56 202 PRO A C 1
ATOM 1602 O O . PRO A 1 202 ? -60.376 2.509 80.454 1.00 86.56 202 PRO A O 1
ATOM 1605 N N . ALA A 1 203 ? -59.111 2.872 78.633 1.00 84.50 203 ALA A N 1
ATOM 1606 C CA . ALA A 1 203 ? -58.136 3.734 79.303 1.00 84.50 203 ALA A CA 1
ATOM 1607 C C . ALA A 1 203 ? -58.788 4.955 79.977 1.00 84.50 203 ALA A C 1
ATOM 1609 O O . ALA A 1 203 ? -58.634 5.183 81.184 1.00 84.50 203 ALA A O 1
ATOM 1610 N N . TYR A 1 204 ? -59.582 5.702 79.210 1.00 85.12 204 TYR A N 1
ATOM 1611 C CA . TYR A 1 204 ? -60.318 6.852 79.731 1.00 85.12 204 TYR A CA 1
ATOM 1612 C C . TYR A 1 204 ? -61.460 6.448 80.669 1.00 85.12 204 TYR A C 1
ATOM 1614 O O . TYR A 1 204 ? -61.719 7.160 81.638 1.00 85.12 204 TYR A O 1
ATOM 1622 N N . SER A 1 205 ? -62.091 5.287 80.456 1.00 87.25 205 SER A N 1
ATOM 1623 C CA . SER A 1 205 ? -63.100 4.757 81.381 1.00 87.25 205 SER A CA 1
ATOM 1624 C C . SER A 1 205 ? -62.522 4.522 82.783 1.00 87.25 205 SER A C 1
ATOM 1626 O O . SER A 1 205 ? -63.075 5.020 83.762 1.00 87.25 205 SER A O 1
ATOM 1628 N N . VAL A 1 206 ? -61.366 3.855 82.893 1.00 88.00 206 VAL A N 1
ATOM 1629 C CA . VAL A 1 206 ? -60.687 3.635 84.182 1.00 88.00 206 VAL A CA 1
ATOM 1630 C C . VAL A 1 206 ? -60.278 4.965 84.823 1.00 88.00 206 VAL A C 1
ATOM 1632 O O . VAL A 1 206 ? -60.506 5.164 86.017 1.00 88.00 206 VAL A O 1
ATOM 1635 N N . LEU A 1 207 ? -59.756 5.918 84.046 1.00 88.25 207 LEU A N 1
ATOM 1636 C CA . LEU A 1 207 ? -59.390 7.239 84.566 1.00 88.25 207 LEU A CA 1
ATOM 1637 C C . LEU A 1 207 ? -60.599 7.983 85.154 1.00 88.25 207 LEU A C 1
ATOM 1639 O O . LEU A 1 207 ? -60.500 8.576 86.230 1.00 88.25 207 LEU A O 1
ATOM 1643 N N . GLU A 1 208 ? -61.745 7.922 84.477 1.00 86.75 208 GLU A N 1
ATOM 1644 C CA . GLU A 1 208 ? -62.974 8.550 84.954 1.00 86.75 208 GLU A CA 1
ATOM 1645 C C . GLU A 1 208 ? -63.512 7.857 86.207 1.00 86.75 208 GLU A C 1
ATOM 1647 O O . GLU A 1 208 ? -63.902 8.531 87.159 1.00 86.75 208 GLU A O 1
ATOM 1652 N N . THR A 1 209 ? -63.436 6.523 86.289 1.00 88.88 209 THR A N 1
ATOM 1653 C CA . THR A 1 209 ? -63.801 5.814 87.526 1.00 88.88 209 THR A CA 1
ATOM 1654 C C . THR A 1 209 ? -62.924 6.229 88.707 1.00 88.88 209 THR A C 1
ATOM 1656 O O . THR A 1 209 ? -63.453 6.497 89.783 1.00 88.88 209 THR A O 1
ATOM 1659 N N . LEU A 1 210 ? -61.609 6.396 88.516 1.00 87.88 210 LEU A N 1
ATOM 1660 C CA . LEU A 1 210 ? -60.711 6.884 89.569 1.00 87.88 210 LEU A CA 1
ATOM 1661 C C . LEU A 1 210 ? -61.078 8.311 90.012 1.00 87.88 210 LEU A C 1
ATOM 1663 O O . LEU A 1 210 ? -61.076 8.608 91.207 1.00 87.88 210 LEU A O 1
ATOM 1667 N N . ARG A 1 211 ? -61.460 9.190 89.074 1.00 86.12 211 ARG A N 1
ATOM 1668 C CA . ARG A 1 211 ? -61.941 10.551 89.379 1.00 86.12 211 ARG A CA 1
ATOM 1669 C C . ARG A 1 211 ? -63.270 10.553 90.128 1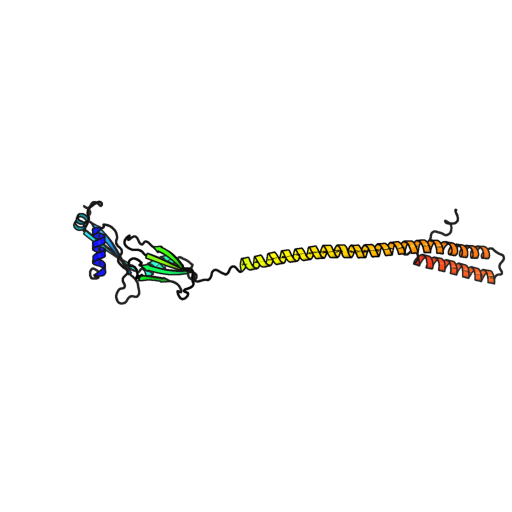.00 86.12 211 ARG A C 1
ATOM 1671 O O . ARG A 1 211 ? -63.428 11.343 91.057 1.00 86.12 211 ARG A O 1
ATOM 1678 N N . LEU A 1 212 ? -64.205 9.680 89.754 1.00 88.44 212 LEU A N 1
ATOM 1679 C CA . LEU A 1 212 ? -65.489 9.524 90.438 1.00 88.44 212 LEU A CA 1
ATOM 1680 C C . LEU A 1 212 ? -65.297 9.020 91.869 1.00 88.44 212 LEU A C 1
ATOM 1682 O O . LEU A 1 212 ? -65.884 9.586 92.788 1.00 88.44 212 LEU A O 1
ATOM 1686 N N . VAL A 1 213 ? -64.430 8.026 92.082 1.00 87.19 213 VAL A N 1
ATOM 1687 C CA . VAL A 1 213 ? -64.135 7.507 93.426 1.00 87.19 213 VAL A CA 1
ATOM 1688 C C . VAL A 1 213 ? -63.470 8.584 94.296 1.00 87.19 213 VAL A C 1
ATOM 1690 O O . VAL A 1 213 ? -63.850 8.739 95.453 1.00 87.19 213 VAL A O 1
ATOM 1693 N N . LEU A 1 214 ? -62.570 9.417 93.753 1.00 85.75 214 LEU A N 1
ATOM 1694 C CA . LEU A 1 214 ? -61.963 10.545 94.491 1.00 85.75 214 LEU A CA 1
ATOM 1695 C C . LEU A 1 214 ? -62.964 11.625 94.947 1.00 85.75 214 LEU A C 1
ATOM 1697 O O . LEU A 1 214 ? -62.650 12.399 95.861 1.00 85.75 214 LEU A O 1
ATOM 1701 N N . ARG A 1 215 ? -64.150 11.691 94.325 1.00 84.12 215 ARG A N 1
ATOM 1702 C CA . ARG A 1 215 ? -65.252 12.592 94.710 1.00 84.12 215 ARG A CA 1
ATOM 1703 C C . ARG A 1 215 ? -66.155 12.015 95.808 1.00 84.12 215 ARG A C 1
ATOM 1705 O O . ARG A 1 215 ? -67.004 12.743 96.311 1.00 84.12 215 ARG A O 1
ATOM 1712 N N . MET A 1 216 ? -65.983 10.747 96.183 1.00 85.25 216 MET A N 1
ATOM 1713 C CA . MET A 1 216 ? -66.735 10.108 97.268 1.00 85.25 216 MET A CA 1
ATOM 1714 C C . MET A 1 216 ? -66.139 10.442 98.650 1.00 85.25 216 MET A C 1
ATOM 1716 O O . MET A 1 216 ? -65.020 10.957 98.767 1.00 85.25 216 MET A O 1
ATOM 1720 N N . GLU A 1 217 ? -66.885 10.136 99.715 1.00 76.50 217 GLU A N 1
ATOM 1721 C CA . GLU A 1 217 ? -66.403 10.229 101.098 1.00 76.50 217 GLU A CA 1
ATOM 1722 C C . GLU A 1 217 ? -65.389 9.109 101.380 1.00 76.50 217 GLU A C 1
ATOM 1724 O O . GLU A 1 217 ? -65.743 7.969 101.673 1.00 76.50 217 GLU A O 1
ATOM 1729 N N . LEU A 1 218 ? -64.103 9.436 101.250 1.00 80.75 218 LEU A N 1
ATOM 1730 C CA . LEU A 1 218 ? -62.978 8.529 101.483 1.00 80.75 218 LEU A CA 1
ATOM 1731 C C . LEU A 1 218 ? -62.236 8.905 102.767 1.00 80.75 218 LEU A C 1
ATOM 1733 O O . LEU A 1 218 ? -62.060 10.088 103.070 1.00 80.75 218 LEU A O 1
ATOM 1737 N N . THR A 1 219 ? -61.725 7.903 103.485 1.00 78.62 219 THR A N 1
ATOM 1738 C CA . THR A 1 219 ? -60.786 8.144 104.594 1.00 78.62 219 THR A CA 1
ATOM 1739 C C . THR A 1 219 ? -59.449 8.688 104.067 1.00 78.62 219 THR A C 1
ATOM 1741 O O . THR A 1 219 ? -59.056 8.384 102.940 1.00 78.62 219 THR A O 1
ATOM 1744 N N . SER A 1 220 ? -58.736 9.484 104.877 1.00 79.31 220 SER A N 1
ATOM 1745 C CA . SER A 1 220 ? -57.455 10.122 104.500 1.00 79.31 220 SER A CA 1
ATOM 1746 C C . SER A 1 220 ? -56.466 9.181 103.773 1.00 79.31 220 SER A C 1
ATOM 1748 O O . SER A 1 220 ? -56.085 9.491 102.646 1.00 79.31 220 SER A O 1
ATOM 1750 N N . PRO A 1 221 ? -56.135 7.979 104.297 1.00 80.31 221 PRO A N 1
ATOM 1751 C CA . PRO A 1 221 ? -55.226 7.065 103.598 1.00 80.31 221 PRO A CA 1
ATOM 1752 C C . PRO A 1 221 ? -55.793 6.505 102.280 1.00 80.31 221 PRO A C 1
ATOM 1754 O O . PRO A 1 221 ? -55.042 6.302 101.332 1.00 80.31 221 PRO A O 1
ATOM 1757 N N . GLN A 1 222 ? -57.108 6.274 102.169 1.00 82.69 222 GLN A N 1
ATOM 1758 C CA . GLN A 1 222 ? -57.729 5.777 100.928 1.00 82.69 222 GLN A CA 1
ATOM 1759 C C . GLN A 1 222 ? -57.658 6.809 99.797 1.00 82.69 222 GLN A C 1
ATOM 1761 O O . GLN A 1 222 ? -57.428 6.443 98.644 1.00 82.69 222 GLN A O 1
ATOM 1766 N N . ARG A 1 223 ? -57.825 8.096 100.127 1.00 84.31 223 ARG A N 1
ATOM 1767 C CA . ARG A 1 223 ? -57.696 9.198 99.167 1.00 84.31 223 ARG A CA 1
ATOM 1768 C C . ARG A 1 223 ? -56.282 9.267 98.590 1.00 84.31 223 ARG A C 1
ATOM 1770 O O . ARG A 1 223 ? -56.152 9.362 97.373 1.00 84.31 223 ARG A O 1
ATOM 1777 N N . ASP A 1 224 ? -55.257 9.146 99.431 1.00 84.81 224 ASP A N 1
ATOM 1778 C CA . ASP A 1 224 ? -53.857 9.166 98.990 1.00 84.81 224 ASP A CA 1
ATOM 1779 C C . ASP A 1 224 ? -53.526 7.977 98.073 1.00 84.81 224 ASP A C 1
ATOM 1781 O O . ASP A 1 224 ? -52.903 8.160 97.027 1.00 84.81 224 ASP A O 1
ATOM 1785 N N . TYR A 1 225 ? -54.012 6.767 98.385 1.00 84.19 225 TYR A N 1
ATOM 1786 C CA . TYR A 1 225 ? -53.814 5.600 97.512 1.00 84.19 225 TYR A CA 1
ATOM 1787 C C . TYR A 1 225 ? -54.460 5.771 96.132 1.00 84.19 225 TYR A C 1
ATOM 1789 O O . TYR A 1 225 ? -53.843 5.444 95.117 1.00 84.19 225 TYR A O 1
ATOM 1797 N N . ILE A 1 226 ? -55.687 6.299 96.070 1.00 87.81 226 ILE A N 1
ATOM 1798 C CA . ILE A 1 226 ? -56.390 6.509 94.796 1.00 87.81 226 ILE A CA 1
ATOM 1799 C C . ILE A 1 226 ? -55.760 7.668 94.009 1.00 87.81 226 ILE A C 1
ATOM 1801 O O . ILE A 1 226 ? -55.687 7.602 92.782 1.00 87.81 226 ILE A O 1
ATOM 1805 N N . GLN A 1 227 ? -55.249 8.698 94.688 1.00 86.94 227 GLN A N 1
ATOM 1806 C CA . GLN A 1 227 ? -54.525 9.805 94.060 1.00 86.94 227 GLN A CA 1
ATOM 1807 C C . GLN A 1 227 ? -53.232 9.315 93.387 1.00 86.94 227 GLN A C 1
ATOM 1809 O O . GLN A 1 227 ? -53.004 9.608 92.214 1.00 86.94 227 GLN A O 1
ATOM 1814 N N . VAL A 1 228 ? -52.437 8.491 94.078 1.00 89.81 228 VAL A N 1
ATOM 1815 C CA . VAL A 1 228 ? -51.233 7.867 93.500 1.00 89.81 228 VAL A CA 1
ATOM 1816 C C . VAL A 1 228 ? -51.591 6.939 92.334 1.00 89.81 228 VAL A C 1
ATOM 1818 O O . VAL A 1 228 ? -50.922 6.968 91.300 1.00 89.81 228 VAL A O 1
ATOM 1821 N N . ALA A 1 229 ? -52.663 6.148 92.460 1.00 87.88 229 ALA A N 1
ATOM 1822 C CA . ALA A 1 229 ? -53.138 5.278 91.383 1.00 87.88 229 ALA A CA 1
ATOM 1823 C C . ALA A 1 229 ? -53.577 6.074 90.144 1.00 87.88 229 ALA A C 1
ATOM 1825 O O . ALA A 1 229 ? -53.266 5.681 89.022 1.00 87.88 229 ALA A O 1
ATOM 1826 N N . ARG A 1 230 ? -54.243 7.219 90.334 1.00 89.00 230 ARG A N 1
ATOM 1827 C CA . ARG A 1 230 ? -54.640 8.122 89.250 1.00 89.00 230 ARG A CA 1
ATOM 1828 C C . ARG A 1 230 ? -53.433 8.714 88.530 1.00 89.00 230 ARG A C 1
ATOM 1830 O O . ARG A 1 230 ? -53.379 8.641 87.310 1.00 89.00 230 ARG A O 1
ATOM 1837 N N . GLU A 1 231 ? -52.476 9.275 89.261 1.00 87.69 231 GLU A N 1
ATOM 1838 C CA . GLU A 1 231 ? -51.269 9.854 88.657 1.00 87.69 231 GLU A CA 1
ATOM 1839 C C . GLU A 1 231 ? -50.426 8.791 87.936 1.00 87.69 231 GLU A C 1
ATOM 1841 O O . GLU A 1 231 ? -49.848 9.055 86.884 1.00 87.69 231 GLU A O 1
ATOM 1846 N N . GLY A 1 232 ? -50.373 7.569 88.476 1.00 89.25 232 GLY A N 1
ATOM 1847 C CA . GLY A 1 232 ? -49.749 6.426 87.810 1.00 89.25 232 GLY A CA 1
ATOM 1848 C C . GLY A 1 232 ? -50.478 6.015 86.528 1.00 89.25 232 GLY A C 1
ATOM 1849 O O . GLY A 1 232 ? -49.830 5.746 85.519 1.00 89.25 232 GLY A O 1
ATOM 1850 N N . TRP A 1 233 ? -51.812 6.012 86.549 1.00 92.19 233 TRP A N 1
ATOM 1851 C CA . TRP A 1 233 ? -52.642 5.695 85.387 1.00 92.19 233 TRP A CA 1
ATOM 1852 C C . TRP A 1 233 ? -52.543 6.757 84.286 1.00 92.19 233 TRP A C 1
ATOM 1854 O O . TRP A 1 233 ? -52.402 6.400 83.122 1.00 92.19 233 TRP A O 1
ATOM 1864 N N . GLU A 1 234 ? -52.530 8.048 84.638 1.00 85.69 234 GLU A N 1
ATOM 1865 C CA . GLU A 1 234 ? -52.317 9.150 83.685 1.00 85.69 234 GLU A CA 1
ATOM 1866 C C . GLU A 1 234 ? -50.946 9.011 82.987 1.00 85.69 234 GLU A C 1
ATOM 1868 O O . GLU A 1 234 ? -50.883 9.032 81.760 1.00 85.69 234 GLU A O 1
ATOM 1873 N N . ARG A 1 235 ? -49.865 8.719 83.732 1.00 87.06 235 ARG A N 1
ATOM 1874 C CA . ARG A 1 235 ? -48.537 8.459 83.131 1.00 87.06 235 ARG A CA 1
ATOM 1875 C C . ARG A 1 235 ? -48.503 7.215 82.238 1.00 87.06 235 ARG A C 1
ATOM 1877 O O . ARG A 1 235 ? -47.799 7.204 81.230 1.00 87.06 235 ARG A O 1
ATOM 1884 N N . LEU A 1 236 ? -49.216 6.154 82.615 1.00 88.06 236 LEU A N 1
ATOM 1885 C CA . LEU A 1 236 ? -49.265 4.920 81.828 1.00 88.06 236 LEU A CA 1
ATOM 1886 C C . LEU A 1 236 ? -49.985 5.142 80.493 1.00 88.06 236 LEU A C 1
ATOM 1888 O O . LEU A 1 236 ? -49.516 4.669 79.461 1.00 88.06 236 LEU A O 1
ATOM 1892 N N . ILE A 1 237 ? -51.095 5.881 80.515 1.00 85.50 237 ILE A N 1
ATOM 1893 C CA . ILE A 1 237 ? -51.844 6.264 79.318 1.00 85.50 237 ILE A CA 1
ATOM 1894 C C . ILE A 1 237 ? -50.952 7.051 78.349 1.00 85.50 237 ILE A C 1
ATOM 1896 O O . ILE A 1 237 ? -50.893 6.708 77.169 1.00 85.50 237 ILE A O 1
ATOM 1900 N N . ASP A 1 238 ? -50.218 8.047 78.848 1.00 83.62 238 ASP A N 1
ATOM 1901 C CA . ASP A 1 238 ? -49.316 8.858 78.023 1.00 83.62 238 ASP A CA 1
ATOM 1902 C C . ASP A 1 238 ? -48.218 8.006 77.361 1.00 83.62 238 ASP A C 1
ATOM 1904 O O . ASP A 1 238 ? -47.972 8.132 76.161 1.00 83.62 238 ASP A O 1
ATOM 1908 N N . SER A 1 239 ? -47.610 7.080 78.111 1.00 83.06 239 SER A N 1
ATOM 1909 C CA . SER A 1 239 ? -46.567 6.186 77.586 1.00 83.06 239 SER A CA 1
ATOM 1910 C C . SER A 1 239 ? -47.094 5.207 76.530 1.00 83.06 239 SER A C 1
ATOM 1912 O O . SER A 1 239 ? -46.407 4.922 75.550 1.00 83.06 239 SER A O 1
ATOM 1914 N N . ILE A 1 240 ? -48.316 4.701 76.701 1.00 82.81 240 ILE A N 1
ATOM 1915 C CA . ILE A 1 240 ? -48.958 3.817 75.722 1.00 82.81 240 ILE A CA 1
ATOM 1916 C C . ILE A 1 240 ? -49.227 4.581 74.418 1.00 82.81 240 ILE A C 1
ATOM 1918 O O . ILE A 1 240 ? -48.929 4.071 73.337 1.00 82.81 240 ILE A O 1
ATOM 1922 N N . TYR A 1 241 ? -49.733 5.813 74.490 1.00 77.56 241 TYR A N 1
ATOM 1923 C CA . TYR A 1 241 ? -50.005 6.603 73.287 1.00 77.56 241 TYR A CA 1
ATOM 1924 C C . TYR A 1 241 ? -48.745 7.019 72.527 1.00 77.56 241 TYR A C 1
ATOM 1926 O O . TYR A 1 241 ? -48.772 7.037 71.298 1.00 77.56 241 TYR A O 1
ATOM 1934 N N . GLU A 1 242 ? -47.635 7.279 73.221 1.00 79.69 242 GLU A N 1
ATOM 1935 C CA . GLU A 1 242 ? -46.341 7.554 72.582 1.00 79.69 242 GLU A CA 1
ATOM 1936 C C . GLU A 1 242 ? -45.873 6.389 71.691 1.00 79.69 242 GLU A C 1
ATOM 1938 O O . GLU A 1 242 ? -45.325 6.606 70.609 1.00 79.69 242 GLU A O 1
ATOM 1943 N N . VAL A 1 243 ? -46.131 5.148 72.114 1.00 78.69 243 VAL A N 1
ATOM 1944 C CA . VAL A 1 243 ? -45.742 3.939 71.371 1.00 78.69 243 VAL A CA 1
ATOM 1945 C C . VAL A 1 243 ? -46.729 3.603 70.247 1.00 78.69 243 VAL A C 1
ATOM 1947 O O . VAL A 1 243 ? -46.303 3.130 69.193 1.00 78.69 243 VAL A O 1
ATOM 1950 N N . LEU A 1 244 ? -48.035 3.830 70.441 1.00 75.00 244 LEU A N 1
ATOM 1951 C CA . LEU A 1 244 ? -49.064 3.500 69.442 1.00 75.00 244 LEU A CA 1
ATOM 1952 C C . LEU A 1 244 ? -49.226 4.544 68.323 1.00 75.00 244 LEU A C 1
ATOM 1954 O O . LEU A 1 244 ? -49.671 4.179 67.235 1.00 75.00 244 LEU A O 1
ATOM 1958 N N . GLU A 1 245 ? -48.859 5.810 68.542 1.00 69.75 245 GLU A N 1
ATOM 1959 C CA . GLU A 1 245 ? -48.914 6.869 67.520 1.00 69.75 245 GLU A CA 1
ATOM 1960 C C . GLU A 1 245 ? -47.528 7.490 67.241 1.00 69.75 245 GLU A C 1
ATOM 1962 O O . GLU A 1 245 ? -47.313 8.685 67.479 1.00 69.75 245 GLU A O 1
ATOM 1967 N N . PRO A 1 246 ? -46.565 6.722 66.693 1.00 58.03 246 PRO A N 1
ATOM 1968 C CA . PRO A 1 246 ? -45.233 7.240 66.409 1.00 58.03 246 PRO A CA 1
ATOM 1969 C C . PRO A 1 246 ? -45.311 8.401 65.404 1.00 58.03 246 PRO A C 1
ATOM 1971 O O . PRO A 1 246 ? -45.670 8.226 64.240 1.00 58.03 246 PRO A O 1
ATOM 1974 N N . GLY A 1 247 ? -44.977 9.609 65.867 1.00 55.50 247 GLY A N 1
ATOM 1975 C CA . GLY A 1 247 ? -44.929 10.826 65.049 1.00 55.50 247 GLY A CA 1
ATOM 1976 C C . GLY A 1 247 ? -46.121 11.781 65.183 1.00 55.50 247 GLY A C 1
ATOM 1977 O O . GLY A 1 247 ? -46.048 12.882 64.635 1.00 55.50 247 GLY A O 1
ATOM 1978 N N . LYS A 1 248 ? -47.181 11.445 65.935 1.00 52.25 248 LYS A N 1
ATOM 1979 C CA . LYS A 1 248 ? -48.198 12.433 66.341 1.00 52.25 248 LYS A CA 1
ATOM 1980 C C . LYS A 1 248 ? -47.861 12.974 67.727 1.00 52.25 248 LYS A C 1
ATOM 1982 O O . LYS A 1 248 ? -48.056 12.322 68.745 1.00 52.25 248 LYS A O 1
ATOM 1987 N N . LEU A 1 249 ? -47.323 14.191 67.765 1.00 48.00 249 LEU A N 1
ATOM 1988 C CA . LEU A 1 249 ? -47.066 14.899 69.014 1.00 48.00 249 LEU A CA 1
ATOM 1989 C C . LEU A 1 249 ? -48.389 15.366 69.632 1.00 48.00 249 LEU A C 1
ATOM 1991 O O . LEU A 1 249 ? -49.005 16.315 69.150 1.00 48.00 249 LEU A O 1
ATOM 1995 N N . LYS A 1 250 ? -48.697 14.736 70.770 1.00 46.91 250 LYS A N 1
ATOM 1996 C CA . LYS A 1 250 ? -49.630 15.139 71.831 1.00 46.91 250 LYS A CA 1
ATOM 1997 C C . LYS A 1 250 ? -51.067 14.598 71.692 1.00 46.91 250 LYS A C 1
ATOM 1999 O O . LYS A 1 250 ? -51.727 14.875 70.691 1.00 46.91 250 LYS A O 1
ATOM 2004 N N . PRO A 1 251 ? -51.580 13.873 72.710 1.00 51.69 251 PRO A N 1
ATOM 2005 C CA . PRO A 1 251 ? -52.991 13.509 72.760 1.00 51.69 251 PRO A CA 1
ATOM 2006 C C . PRO A 1 251 ? -53.858 14.780 72.856 1.00 51.69 251 PRO A C 1
ATOM 2008 O O . PRO A 1 251 ? -53.433 15.759 73.481 1.00 51.69 251 PRO A O 1
ATOM 2011 N N . PRO A 1 252 ? -55.055 14.800 72.239 1.00 50.81 252 PRO A N 1
ATOM 2012 C CA . PRO A 1 252 ? -55.996 15.901 72.407 1.00 50.81 252 PRO A CA 1
ATOM 2013 C C . PRO A 1 252 ? -56.371 16.056 73.886 1.00 50.81 252 PRO A C 1
ATOM 2015 O O . PRO A 1 252 ? -56.493 15.074 74.621 1.00 50.81 252 PRO A O 1
ATOM 2018 N N . ASP A 1 253 ? -56.507 17.312 74.305 1.00 47.75 253 ASP A N 1
ATOM 2019 C CA . ASP A 1 253 ? -56.783 17.708 75.682 1.00 47.75 253 ASP A CA 1
ATOM 2020 C C . ASP A 1 253 ? -58.073 17.047 76.200 1.00 47.75 253 ASP A C 1
ATOM 2022 O O . ASP A 1 253 ? -59.070 16.902 75.487 1.00 47.75 253 ASP A O 1
ATOM 2026 N N . VAL A 1 254 ? -58.048 16.621 77.464 1.00 54.72 254 VAL A N 1
ATOM 2027 C CA . VAL A 1 254 ? -59.042 15.729 78.101 1.00 54.72 254 VAL A CA 1
ATOM 2028 C C . VAL A 1 254 ? -60.415 16.406 78.277 1.00 54.72 254 VAL A C 1
ATOM 2030 O O . VAL A 1 254 ? -61.379 15.795 78.732 1.00 54.72 254 VAL A O 1
ATOM 2033 N N . THR A 1 255 ? -60.541 17.666 77.881 1.00 45.34 255 THR A N 1
ATOM 2034 C CA . THR A 1 255 ? -61.768 18.466 77.897 1.00 45.34 255 THR A CA 1
ATOM 2035 C C . THR A 1 255 ? -62.581 18.386 76.602 1.00 45.34 255 THR A C 1
ATOM 2037 O O . THR A 1 255 ? -63.760 18.730 76.630 1.00 45.34 255 THR A O 1
ATOM 2040 N N . GLU A 1 256 ? -62.023 17.890 75.490 1.00 45.19 256 GLU A N 1
ATOM 2041 C CA . GLU A 1 256 ? -62.675 17.998 74.171 1.00 45.19 256 GLU A CA 1
ATOM 2042 C C . GLU A 1 256 ? -63.446 16.738 73.717 1.00 45.19 256 GLU A C 1
ATOM 2044 O O . GLU A 1 256 ? -64.251 16.810 72.794 1.00 45.19 256 GLU A O 1
ATOM 2049 N N . GLN A 1 257 ? -63.287 15.585 74.383 1.00 44.09 257 GLN A N 1
ATOM 2050 C CA . GLN A 1 257 ? -64.042 14.355 74.052 1.00 44.09 257 GLN A CA 1
ATOM 2051 C C . GLN A 1 257 ? -65.308 14.118 74.898 1.00 44.09 257 GLN A C 1
ATOM 2053 O O . GLN A 1 257 ? -65.979 13.108 74.714 1.00 44.09 257 GLN A O 1
ATOM 2058 N N . LEU A 1 258 ? -65.668 15.046 75.792 1.00 42.25 258 LEU A N 1
ATOM 2059 C CA . LEU A 1 258 ? -66.903 14.992 76.597 1.00 42.25 258 LEU A CA 1
ATOM 2060 C C . LEU A 1 258 ? -68.035 15.888 76.056 1.00 42.25 258 LEU A C 1
ATOM 2062 O O . LEU A 1 258 ? -69.026 16.114 76.745 1.00 42.25 258 LEU A O 1
ATOM 2066 N N . ALA A 1 259 ? -67.911 16.378 74.820 1.00 33.66 259 ALA A N 1
ATOM 2067 C CA . ALA A 1 259 ? -68.966 17.099 74.107 1.00 33.66 259 ALA A CA 1
ATOM 2068 C C . ALA A 1 259 ? -69.501 16.273 72.922 1.00 33.66 259 ALA A C 1
ATOM 2070 O O . ALA A 1 259 ? -69.451 16.713 71.774 1.00 33.66 259 ALA A O 1
ATOM 2071 N N . LEU A 1 260 ? -69.985 15.062 73.210 1.00 32.19 260 LEU A N 1
ATOM 2072 C CA . LEU A 1 260 ? -70.951 14.314 72.398 1.00 32.19 260 LEU A CA 1
ATOM 2073 C C . LEU A 1 260 ? -71.784 13.409 73.308 1.00 32.19 260 LEU A C 1
ATOM 2075 O O . LEU A 1 260 ? -71.171 12.627 74.068 1.00 32.19 260 LEU A O 1
#

Secondary structure (DSSP, 8-state):
-TT-HHHHHHHHHHHHHSS-EEPPPB--TT----EEEEEEEEE-TT--SS--HHHHHHHEEEEEEEEEEHHHHHHHHHTTSS-TTTEEEEEEE-SSSS--EEEEEES----TTSPEEEEEE--S-TT--EEEEEEE-S----SHHHHHHHHHHHHHHHHHHHHHHHHHHHHHHHHHHHHHHHHHHHHHHHHHHHHHHHHHHHHHHHHHHHHHHHTS---HHHHHHHHHHHHHHHHHHHHHHHHHSTT---PPPTTSSS--